Protein AF-A0A9E4PMV1-F1 (afdb_monomer_lite)

Foldseek 3Di:
DPPDDQKDDQAFDQVCVPQLDDDPKAKQKDFFWADLPPAPCPDPPDGHDHIAGQKMWIWIADPNDIDIDMQGFQAPDLVSSVVSVVVVLVVQVVVCVVSVQVVVHHEHEYEADPVPRVVVVNVVVSCVVCVVVVDDDHNYDHCLVRPCVSRPIDGVQQPDSGLLSRLVSCVVVVQFPAHLPVDPDDSVNLNVLNVVLNVVCVVVVGTSVVDPSSVNSVVVRNSNRVSSVSVSVSNSVRD

Radius of gyration: 18.63 Å; chains: 1; bounding box: 45×47×55 Å

pLDDT: mean 90.98, std 9.78, range [44.31, 98.69]

Structure (mmCIF, N/CA/C/O backbone):
data_AF-A0A9E4PMV1-F1
#
_entry.id   AF-A0A9E4PMV1-F1
#
loop_
_atom_site.group_PDB
_atom_site.id
_atom_site.type_symbol
_atom_site.label_atom_id
_atom_site.label_alt_id
_atom_site.label_comp_id
_atom_site.label_asym_id
_atom_site.label_entity_id
_atom_site.label_seq_id
_atom_site.pdbx_PDB_ins_code
_atom_site.Cartn_x
_atom_site.Cartn_y
_atom_site.Cartn_z
_atom_site.occupancy
_atom_site.B_iso_or_equiv
_atom_site.auth_seq_id
_atom_site.auth_comp_id
_atom_site.auth_asym_id
_atom_site.auth_atom_id
_atom_site.pdbx_PDB_model_num
ATOM 1 N N . GLN A 1 1 ? 14.744 16.152 -29.028 1.00 46.41 1 GLN A N 1
ATOM 2 C CA . GLN A 1 1 ? 13.962 14.900 -29.033 1.00 46.41 1 GLN A CA 1
ATOM 3 C C . GLN A 1 1 ? 14.829 13.875 -28.339 1.00 46.41 1 GLN A C 1
ATOM 5 O O . GLN A 1 1 ? 15.792 13.408 -28.936 1.00 46.41 1 GLN A O 1
ATOM 10 N N . ASP A 1 2 ? 14.558 13.609 -27.066 1.00 54.34 2 ASP A N 1
ATOM 11 C CA . ASP A 1 2 ? 15.412 12.738 -26.258 1.00 54.34 2 ASP A CA 1
ATOM 12 C C . ASP A 1 2 ? 15.044 11.277 -26.532 1.00 54.34 2 ASP A C 1
ATOM 14 O O . ASP A 1 2 ? 14.214 10.671 -25.857 1.00 54.34 2 ASP A O 1
ATOM 18 N N . GLY A 1 3 ? 15.644 10.725 -27.590 1.00 69.88 3 GLY A N 1
ATOM 19 C CA . GLY A 1 3 ? 15.444 9.357 -28.085 1.00 69.88 3 GLY A CA 1
ATOM 20 C C . GLY A 1 3 ? 16.075 8.258 -27.222 1.00 69.88 3 GLY A C 1
ATOM 21 O O . GLY A 1 3 ? 16.491 7.232 -27.752 1.00 69.88 3 GLY A O 1
ATOM 22 N N . GLY A 1 4 ? 16.202 8.474 -25.911 1.00 81.88 4 GLY A N 1
ATOM 23 C CA . GLY A 1 4 ? 16.664 7.448 -24.976 1.00 81.88 4 GLY A CA 1
ATOM 24 C C . GLY A 1 4 ? 15.610 6.357 -24.731 1.00 81.88 4 GLY A C 1
ATOM 25 O O . GLY A 1 4 ? 14.430 6.560 -25.040 1.00 81.88 4 GLY A O 1
ATOM 26 N N . PRO A 1 5 ? 16.002 5.200 -24.166 1.00 90.88 5 PRO A N 1
ATOM 27 C CA . PRO A 1 5 ? 15.047 4.179 -23.739 1.00 90.88 5 PRO A CA 1
ATOM 28 C C . PRO A 1 5 ? 14.063 4.744 -22.693 1.00 90.88 5 PRO A C 1
ATOM 30 O O . PRO A 1 5 ? 14.445 5.629 -21.923 1.00 90.88 5 PRO A O 1
ATOM 33 N N . PRO A 1 6 ? 12.804 4.264 -22.669 1.00 94.12 6 PRO A N 1
ATOM 34 C CA . PRO A 1 6 ? 11.766 4.769 -21.765 1.00 94.12 6 PRO A CA 1
ATOM 35 C C . PRO A 1 6 ? 12.099 4.560 -20.283 1.00 94.12 6 PRO A C 1
ATOM 37 O O . PRO A 1 6 ? 11.758 5.408 -19.462 1.00 94.12 6 PRO A O 1
ATOM 40 N N . VAL A 1 7 ? 12.791 3.466 -19.960 1.00 96.38 7 VAL A N 1
ATOM 41 C CA . VAL A 1 7 ? 13.192 3.085 -18.603 1.00 96.38 7 VAL A CA 1
ATOM 42 C C . VAL A 1 7 ? 14.664 2.668 -18.620 1.00 96.38 7 VAL A C 1
ATOM 44 O O . VAL A 1 7 ? 15.135 2.047 -19.580 1.00 96.38 7 VAL A O 1
ATOM 47 N N . ARG A 1 8 ? 15.418 3.052 -17.588 1.00 94.75 8 ARG A N 1
ATOM 48 C CA . ARG A 1 8 ? 16.830 2.693 -17.381 1.00 94.75 8 ARG A CA 1
ATOM 49 C C . ARG A 1 8 ? 17.055 2.285 -15.923 1.00 94.75 8 ARG A C 1
ATOM 51 O O . ARG A 1 8 ? 16.355 2.824 -15.077 1.00 94.75 8 ARG A O 1
ATOM 58 N N . PRO A 1 9 ? 18.060 1.445 -15.624 1.00 94.69 9 PRO A N 1
ATOM 59 C CA . PRO A 1 9 ? 18.969 0.766 -16.560 1.00 94.69 9 PRO A CA 1
ATOM 60 C C . PRO A 1 9 ? 18.276 -0.325 -17.392 1.00 94.69 9 PRO A C 1
ATOM 62 O O . PRO A 1 9 ? 17.112 -0.636 -17.183 1.00 94.69 9 PRO A O 1
ATOM 65 N N . ALA A 1 10 ? 18.984 -0.891 -18.374 1.00 94.12 10 ALA A N 1
ATOM 66 C CA . ALA A 1 10 ? 18.460 -1.999 -19.183 1.00 94.12 10 ALA A CA 1
ATOM 67 C C . ALA A 1 10 ? 18.350 -3.315 -18.398 1.00 94.12 10 ALA A C 1
ATOM 69 O O . ALA A 1 10 ? 17.619 -4.200 -18.822 1.00 94.12 10 ALA A O 1
ATOM 70 N N . ARG A 1 11 ? 19.091 -3.442 -17.289 1.00 93.44 11 ARG A N 1
ATOM 71 C CA . ARG A 1 11 ? 18.925 -4.525 -16.329 1.00 93.44 11 ARG A CA 1
ATOM 72 C C . ARG A 1 11 ? 19.016 -3.994 -14.906 1.00 93.44 11 ARG A C 1
ATOM 74 O O . ARG A 1 11 ? 19.942 -3.234 -14.649 1.00 93.44 11 ARG A O 1
ATOM 81 N N . VAL A 1 12 ? 18.110 -4.409 -14.026 1.00 94.56 12 VAL A N 1
ATOM 82 C CA . VAL A 1 12 ? 18.153 -4.119 -12.584 1.00 94.56 12 VAL A CA 1
ATOM 83 C C . VAL A 1 12 ? 18.627 -5.372 -11.839 1.00 94.56 12 VAL A C 1
ATOM 85 O O . VAL A 1 12 ? 18.016 -6.440 -11.908 1.00 94.56 12 VAL A O 1
ATOM 88 N N . THR A 1 13 ? 19.761 -5.235 -11.168 1.00 94.44 13 THR A N 1
ATOM 89 C CA . THR A 1 13 ? 20.512 -6.259 -10.431 1.00 94.44 13 THR A CA 1
ATOM 90 C C . THR A 1 13 ? 20.446 -6.071 -8.913 1.00 94.44 13 THR A C 1
ATOM 92 O O . THR A 1 13 ? 20.632 -7.038 -8.170 1.00 94.44 13 THR A O 1
ATOM 95 N N . ALA A 1 14 ? 20.145 -4.859 -8.429 1.00 94.06 14 ALA A N 1
ATOM 96 C CA . ALA A 1 14 ? 19.897 -4.617 -7.007 1.00 94.06 14 ALA A CA 1
ATOM 97 C C . ALA A 1 14 ? 18.764 -5.518 -6.493 1.00 94.06 14 ALA A C 1
ATOM 99 O O . ALA A 1 14 ? 17.678 -5.542 -7.069 1.00 94.06 14 ALA A O 1
ATOM 100 N N . HIS A 1 15 ? 19.049 -6.297 -5.441 1.00 94.31 15 HIS A N 1
ATOM 101 C CA . HIS A 1 15 ? 18.119 -7.239 -4.799 1.00 94.31 15 HIS A CA 1
ATOM 102 C C . HIS A 1 15 ? 17.409 -8.215 -5.759 1.00 94.31 15 HIS A C 1
ATOM 104 O O . HIS A 1 15 ? 16.361 -8.766 -5.435 1.00 94.31 15 HIS A O 1
ATOM 110 N N . GLU A 1 16 ? 17.985 -8.469 -6.939 1.00 93.69 16 GLU A N 1
ATOM 111 C CA . GLU A 1 16 ? 17.340 -9.201 -8.038 1.00 93.69 16 GLU A CA 1
ATOM 112 C C . GLU A 1 16 ? 16.839 -10.593 -7.631 1.00 93.69 16 GLU A C 1
ATOM 114 O O . GLU A 1 16 ? 15.775 -11.019 -8.070 1.00 93.69 16 GLU A O 1
ATOM 119 N N . ALA A 1 17 ? 17.572 -11.293 -6.761 1.00 94.06 17 ALA A N 1
ATOM 120 C CA . ALA A 1 17 ? 17.187 -12.618 -6.276 1.00 94.06 17 ALA A CA 1
ATOM 121 C C . ALA A 1 17 ? 15.918 -12.615 -5.402 1.00 94.06 17 ALA A C 1
ATOM 123 O O . ALA A 1 17 ? 15.303 -13.666 -5.241 1.00 94.06 17 ALA A O 1
ATOM 124 N N . GLU A 1 18 ? 15.544 -11.465 -4.836 1.00 93.81 18 GLU A N 1
ATOM 125 C CA . GLU A 1 18 ? 14.388 -11.320 -3.949 1.00 93.81 18 GLU A CA 1
ATOM 126 C C . GLU A 1 18 ? 13.140 -10.903 -4.723 1.00 93.81 18 GLU A C 1
ATOM 128 O O . GLU A 1 18 ? 12.091 -11.517 -4.556 1.00 93.81 18 GLU A O 1
ATOM 133 N N . TRP A 1 19 ? 13.254 -9.897 -5.599 1.00 94.44 19 TRP A N 1
ATOM 134 C CA . TRP A 1 19 ? 12.082 -9.318 -6.260 1.00 94.44 19 TRP A CA 1
ATOM 135 C C . TRP A 1 19 ? 11.836 -9.825 -7.674 1.00 94.44 19 TRP A C 1
ATOM 137 O O . TRP A 1 19 ? 10.700 -9.738 -8.130 1.00 94.44 19 TRP A O 1
ATOM 147 N N . ARG A 1 20 ? 12.848 -10.322 -8.404 1.00 94.56 20 ARG A N 1
ATOM 148 C CA . ARG A 1 20 ? 12.645 -10.755 -9.797 1.00 94.56 20 ARG A CA 1
ATOM 149 C C . ARG A 1 20 ? 11.838 -12.054 -9.913 1.00 94.56 20 ARG A C 1
ATOM 151 O O . ARG A 1 20 ? 10.976 -12.108 -10.794 1.00 94.56 20 ARG A O 1
ATOM 158 N N . PRO A 1 21 ? 12.103 -13.111 -9.116 1.00 94.38 21 PRO A N 1
ATOM 159 C CA . PRO A 1 21 ? 11.277 -14.310 -9.158 1.00 94.38 21 PRO A CA 1
ATOM 160 C C . PRO A 1 21 ? 9.817 -13.953 -8.882 1.00 94.38 21 PRO A C 1
ATOM 162 O O . PRO A 1 21 ? 9.540 -13.153 -7.994 1.00 94.38 21 PRO A O 1
ATOM 165 N N . VAL A 1 22 ? 8.897 -14.545 -9.641 1.00 92.19 22 VAL A N 1
ATOM 166 C CA . VAL A 1 22 ? 7.461 -14.441 -9.364 1.00 92.19 22 VAL A CA 1
ATOM 167 C C . VAL A 1 22 ? 7.110 -15.591 -8.418 1.00 92.19 22 VAL A C 1
ATOM 169 O O . VAL A 1 22 ? 7.182 -16.745 -8.854 1.00 92.19 22 VAL A O 1
ATOM 172 N N . PRO A 1 23 ? 6.832 -15.328 -7.128 1.00 92.12 23 PRO A N 1
ATOM 173 C CA . PRO A 1 23 ? 6.428 -16.373 -6.197 1.00 92.12 23 PRO A CA 1
ATOM 174 C C . PRO A 1 23 ? 4.985 -16.816 -6.467 1.00 92.12 23 PRO A C 1
ATOM 176 O O . PRO A 1 23 ? 4.240 -16.143 -7.174 1.00 92.12 23 PRO A O 1
ATOM 179 N N . GLU A 1 24 ? 4.579 -17.929 -5.852 1.00 92.81 24 GLU A N 1
ATOM 180 C CA . GLU A 1 24 ? 3.172 -18.365 -5.841 1.00 92.81 24 GLU A CA 1
ATOM 181 C C . GLU A 1 24 ? 2.259 -17.334 -5.158 1.00 92.81 24 GLU A C 1
ATOM 183 O O . GLU A 1 24 ? 1.100 -17.197 -5.535 1.00 92.81 24 GLU A O 1
ATOM 188 N N . LEU A 1 25 ? 2.783 -16.606 -4.163 1.00 96.50 25 LEU A N 1
ATOM 189 C CA . LEU A 1 25 ? 2.074 -15.551 -3.451 1.00 96.50 25 LEU A CA 1
ATOM 190 C C . LEU A 1 25 ? 3.043 -14.474 -2.949 1.00 96.50 25 LEU A C 1
ATOM 192 O O . LEU A 1 25 ? 4.101 -14.760 -2.381 1.00 96.50 25 LEU A O 1
ATOM 196 N N . GLU A 1 26 ? 2.636 -13.226 -3.125 1.00 97.38 26 GLU A N 1
ATOM 197 C CA . GLU A 1 26 ? 3.213 -12.025 -2.527 1.00 97.38 26 GLU A CA 1
ATOM 198 C C . GLU A 1 26 ? 2.101 -10.986 -2.373 1.00 97.38 26 GLU A C 1
ATOM 200 O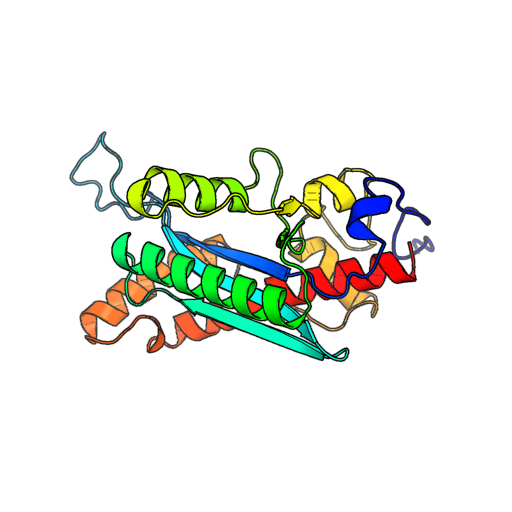 O . GLU A 1 26 ? 1.124 -10.996 -3.128 1.00 97.38 26 GLU A O 1
ATOM 205 N N . PHE A 1 27 ? 2.256 -10.099 -1.398 1.00 98.25 27 PHE A N 1
ATOM 206 C CA . PHE A 1 27 ? 1.286 -9.052 -1.111 1.00 98.25 27 PHE A CA 1
ATOM 207 C C . PHE A 1 27 ? 1.847 -7.689 -1.480 1.00 98.25 27 PHE A C 1
ATOM 209 O O . PHE A 1 27 ? 3.019 -7.422 -1.245 1.00 98.25 27 PHE A O 1
ATOM 216 N N . TYR A 1 28 ? 0.999 -6.821 -2.010 1.00 98.31 28 TYR A N 1
ATOM 217 C CA . TYR A 1 28 ? 1.285 -5.422 -2.293 1.00 98.31 28 TYR A CA 1
ATOM 218 C C . TYR A 1 28 ? 0.455 -4.590 -1.332 1.00 98.31 28 TYR A C 1
ATOM 220 O O . TYR A 1 28 ? -0.775 -4.600 -1.419 1.00 98.31 28 TYR A O 1
ATOM 228 N N . VAL A 1 29 ? 1.126 -3.946 -0.381 1.00 98.06 29 VAL A N 1
ATOM 229 C CA . VAL A 1 29 ? 0.476 -3.339 0.780 1.00 98.06 29 VAL A CA 1
ATOM 230 C C . VAL A 1 29 ? 0.826 -1.871 0.886 1.00 98.06 29 VAL A C 1
ATOM 232 O O . VAL A 1 29 ? 1.999 -1.496 0.845 1.00 98.06 29 VAL A O 1
ATOM 235 N N . ASP A 1 30 ? -0.211 -1.066 1.082 1.00 96.56 30 ASP A N 1
ATOM 236 C CA . ASP A 1 30 ? -0.101 0.346 1.411 1.00 96.56 30 ASP A CA 1
ATOM 237 C C . ASP A 1 30 ? -0.983 0.700 2.619 1.00 96.56 30 ASP A C 1
ATOM 239 O O . ASP A 1 30 ? -2.052 0.112 2.815 1.00 96.56 30 ASP A O 1
ATOM 243 N N . PHE A 1 31 ? -0.524 1.645 3.441 1.00 95.50 31 PHE A N 1
ATOM 244 C CA . PHE A 1 31 ? -1.234 2.102 4.633 1.00 95.50 31 PHE A CA 1
ATOM 245 C C . PHE A 1 31 ? -1.608 3.570 4.501 1.00 95.50 31 PHE A C 1
ATOM 247 O O . PHE A 1 31 ? -0.732 4.411 4.302 1.00 95.50 31 PHE A O 1
ATOM 254 N N . GLU A 1 32 ? -2.861 3.890 4.810 1.00 94.88 32 GLU A N 1
ATOM 255 C CA . GLU A 1 32 ? -3.237 5.264 5.121 1.00 94.88 32 GLU A CA 1
ATOM 256 C C . GLU A 1 32 ? -3.184 5.498 6.628 1.00 94.88 32 GLU A C 1
ATOM 258 O O . GLU A 1 32 ? -3.651 4.685 7.440 1.00 94.88 32 GLU A O 1
ATOM 263 N N . THR A 1 33 ? -2.611 6.638 7.009 1.00 93.31 33 THR A N 1
ATOM 264 C CA . THR A 1 33 ? -2.364 6.983 8.408 1.00 93.31 33 THR A CA 1
ATOM 265 C C . THR A 1 33 ? -2.878 8.370 8.748 1.00 93.31 33 THR A C 1
ATOM 267 O O . THR A 1 33 ? -2.835 9.287 7.930 1.00 93.31 33 THR A O 1
ATOM 270 N N . VAL A 1 34 ? -3.340 8.521 9.983 1.00 91.38 34 VAL A N 1
ATOM 271 C CA . VAL A 1 34 ? -3.493 9.819 10.639 1.00 91.38 34 VAL A CA 1
ATOM 272 C C . VAL A 1 34 ? -2.294 10.087 11.540 1.00 91.38 34 VAL A C 1
ATOM 274 O O . VAL A 1 34 ? -1.544 9.165 11.865 1.00 91.38 34 VAL A O 1
ATOM 277 N N . SER A 1 35 ? -2.081 11.349 11.914 1.00 85.69 35 SER A N 1
ATOM 278 C CA . SER A 1 35 ? -0.952 11.787 12.746 1.00 85.69 35 SER A CA 1
ATOM 279 C C . SER A 1 35 ? -1.401 12.541 13.996 1.00 85.69 35 SER A C 1
ATOM 281 O O . SER A 1 35 ? -2.571 12.884 14.153 1.00 85.69 35 SER A O 1
ATOM 283 N N . ASP A 1 36 ? -0.434 12.853 14.856 1.00 76.75 36 ASP A N 1
ATOM 284 C CA . ASP A 1 36 ? -0.556 13.715 16.038 1.00 76.75 36 ASP A CA 1
ATOM 285 C C . ASP A 1 36 ? -0.753 15.212 15.709 1.00 76.75 36 ASP A C 1
ATOM 287 O O . ASP A 1 36 ? -0.571 16.077 16.558 1.00 76.75 36 ASP A O 1
ATOM 291 N N . LEU A 1 37 ? -1.091 15.546 14.461 1.00 76.69 37 LEU A N 1
ATOM 292 C CA . LEU A 1 37 ? -1.398 16.917 14.047 1.00 76.69 37 LEU A CA 1
ATOM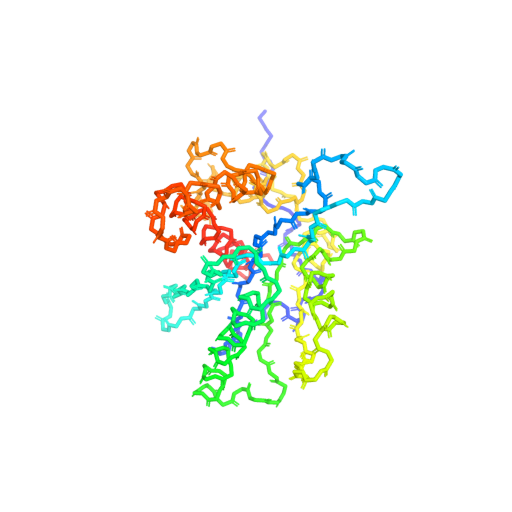 293 C C . LEU A 1 37 ? -2.881 17.279 14.207 1.00 76.69 37 LEU A C 1
ATOM 295 O O . LEU A 1 37 ? -3.212 18.462 14.122 1.00 76.69 37 LEU A O 1
ATOM 299 N N . ASP A 1 38 ? -3.754 16.297 14.443 1.00 72.31 38 ASP A N 1
ATOM 300 C CA . ASP A 1 38 ? -5.151 16.525 14.835 1.00 72.31 38 ASP A CA 1
ATOM 301 C C . ASP A 1 38 ? -5.229 16.839 16.330 1.00 72.31 38 ASP A C 1
ATOM 303 O O . ASP A 1 38 ? -5.588 16.010 17.167 1.00 72.31 38 ASP A O 1
ATOM 307 N N . ASP A 1 39 ? -4.757 18.035 16.662 1.00 68.44 39 ASP A N 1
ATOM 308 C CA . ASP A 1 39 ? -4.632 18.554 18.015 1.00 68.44 39 ASP A CA 1
ATOM 309 C C . ASP A 1 39 ? -5.543 19.779 18.169 1.00 68.44 39 ASP A C 1
ATOM 311 O O . ASP A 1 39 ? -5.578 20.669 17.314 1.00 68.44 39 ASP A O 1
ATOM 315 N N . ASP A 1 40 ? -6.282 19.849 19.277 1.00 72.94 40 ASP A N 1
ATOM 316 C CA . ASP A 1 40 ? -7.090 21.020 19.630 1.00 72.94 40 ASP A CA 1
ATOM 317 C C . ASP A 1 40 ? -6.261 22.125 20.320 1.00 72.94 40 ASP A C 1
ATOM 319 O O . ASP A 1 40 ? -6.771 23.211 20.617 1.00 72.94 40 ASP A O 1
ATOM 323 N N . PHE A 1 41 ? -4.968 21.858 20.542 1.00 74.12 41 PHE A N 1
ATOM 324 C CA . PHE A 1 41 ? -3.963 22.718 21.162 1.00 74.12 41 PHE A CA 1
ATOM 325 C C . PHE A 1 41 ? -4.313 23.160 22.589 1.00 74.12 41 PHE A C 1
ATOM 327 O O . PHE A 1 41 ? -3.735 24.121 23.111 1.00 74.12 41 PHE A O 1
ATOM 334 N N . THR A 1 42 ? -5.235 22.469 23.260 1.00 76.44 42 THR A N 1
ATOM 335 C CA . THR A 1 42 ? -5.609 22.785 24.644 1.00 76.44 42 THR A CA 1
ATOM 336 C C . THR A 1 42 ? -4.537 22.354 25.655 1.00 76.44 42 THR A C 1
ATOM 338 O O . THR A 1 42 ? -4.475 22.919 26.749 1.00 76.44 42 THR A O 1
ATOM 341 N N . GLY A 1 43 ? -3.659 21.412 25.275 1.00 67.06 43 GLY A N 1
ATOM 342 C CA . GLY A 1 43 ? -2.612 20.801 26.111 1.00 67.06 43 GLY A CA 1
ATOM 343 C C . GLY A 1 43 ? -1.171 21.286 25.883 1.00 67.06 43 GLY A C 1
ATOM 344 O O . GLY A 1 43 ? -0.234 20.674 26.392 1.00 67.06 43 GLY A O 1
ATOM 345 N N . VAL A 1 44 ? -0.948 22.376 25.137 1.00 75.44 44 VAL A N 1
ATOM 346 C CA . VAL A 1 44 ? 0.407 22.866 24.792 1.00 75.44 44 VAL A CA 1
ATOM 347 C C . VAL A 1 44 ? 1.295 23.021 26.051 1.00 75.44 44 VAL A C 1
ATOM 349 O O . VAL A 1 44 ? 0.883 23.698 26.999 1.00 75.44 44 VAL A O 1
ATOM 352 N N . PRO A 1 45 ? 2.535 22.471 26.080 1.00 77.81 45 PRO A N 1
ATOM 353 C CA . PRO A 1 45 ? 3.348 22.005 24.946 1.00 77.81 45 PRO A CA 1
ATOM 354 C C . PRO A 1 45 ? 3.259 20.501 24.632 1.00 77.81 45 PRO A C 1
ATOM 356 O O . PRO A 1 45 ? 4.076 20.006 23.853 1.00 77.81 45 PRO A O 1
ATOM 359 N N . GLU A 1 46 ? 2.344 19.766 25.259 1.00 70.12 46 GLU A N 1
ATOM 360 C CA . GLU A 1 46 ? 2.111 18.357 24.938 1.00 70.12 46 GLU A CA 1
ATOM 361 C C . GLU A 1 46 ? 1.469 18.257 23.549 1.00 70.12 46 GLU A C 1
ATOM 363 O O . GLU A 1 46 ? 0.724 19.150 23.147 1.00 70.12 46 GLU A O 1
ATOM 368 N N . ARG A 1 47 ? 1.809 17.209 22.793 1.00 62.69 47 ARG A N 1
ATOM 369 C CA . ARG A 1 47 ? 1.164 16.941 21.504 1.00 62.69 47 ARG A CA 1
ATOM 370 C C . ARG A 1 47 ? -0.165 16.242 21.766 1.00 62.69 47 ARG A C 1
ATOM 372 O O . ARG A 1 47 ? -0.166 15.208 22.436 1.00 62.69 47 ARG A O 1
ATOM 379 N N . GLY A 1 48 ? -1.255 16.800 21.262 1.00 59.88 48 GLY A N 1
ATOM 380 C CA . GLY A 1 48 ? -2.525 16.104 21.083 1.00 59.88 48 GLY A CA 1
ATOM 381 C C . GLY A 1 48 ? -2.519 15.242 19.819 1.00 59.88 48 GLY A C 1
ATOM 382 O O . GLY A 1 48 ? -1.520 15.165 19.109 1.00 59.88 48 GLY A O 1
ATOM 383 N N . GLY A 1 49 ? -3.629 14.555 19.562 1.00 67.00 49 GLY A N 1
ATOM 384 C CA . GLY A 1 49 ? -3.756 13.637 18.432 1.00 67.00 49 GLY A CA 1
ATOM 385 C C . GLY A 1 49 ? -2.965 12.334 18.597 1.00 67.00 49 GLY A C 1
ATOM 386 O O . GLY A 1 49 ? -2.145 12.157 19.502 1.00 67.00 49 GLY A O 1
ATOM 387 N N . GLN A 1 50 ? -3.235 11.375 17.716 1.00 75.56 50 GLN A N 1
ATOM 388 C CA . GLN A 1 50 ? -2.586 10.074 17.760 1.00 75.56 50 GLN A CA 1
ATOM 389 C C . GLN A 1 50 ? -2.319 9.530 16.362 1.00 75.56 50 GLN A C 1
ATOM 391 O O . GLN A 1 50 ? -3.233 9.395 15.553 1.00 75.56 50 GLN A O 1
ATOM 396 N N . SER A 1 51 ? -1.069 9.132 16.108 1.00 87.94 51 SER A N 1
ATOM 397 C CA . SER A 1 51 ? -0.737 8.454 14.860 1.00 87.94 51 SER A CA 1
ATOM 398 C C . SER A 1 51 ? -1.354 7.058 14.814 1.00 87.94 51 SER A C 1
ATOM 400 O O . SER A 1 51 ? -1.046 6.220 15.663 1.00 87.94 51 SER A O 1
ATOM 402 N N . LEU A 1 52 ? -2.215 6.795 13.837 1.00 93.06 52 LEU A N 1
ATOM 403 C CA . LEU A 1 52 ? -2.927 5.525 13.671 1.00 93.06 52 LEU A CA 1
ATOM 404 C C . LEU A 1 52 ? -2.937 5.139 12.196 1.00 93.06 52 LEU A C 1
ATOM 406 O O . LEU A 1 52 ? -3.100 6.001 11.335 1.00 93.06 52 LEU A O 1
ATOM 410 N N . ILE A 1 53 ? -2.818 3.850 11.914 1.00 95.50 53 ILE A N 1
ATOM 411 C CA . ILE A 1 53 ? -3.225 3.256 10.647 1.00 95.50 53 ILE A CA 1
ATOM 412 C C . ILE A 1 53 ? -4.752 3.186 10.666 1.00 95.50 53 ILE A C 1
ATOM 414 O O . ILE A 1 53 ? -5.339 2.522 11.519 1.00 95.50 53 ILE A O 1
ATOM 418 N N . PHE A 1 54 ? -5.401 3.884 9.736 1.00 96.56 54 PHE A N 1
ATOM 419 C CA . PHE A 1 54 ? -6.861 3.848 9.617 1.00 96.56 54 PHE A CA 1
ATOM 420 C C . PHE A 1 54 ? -7.326 3.007 8.426 1.00 96.56 54 PHE A C 1
ATOM 422 O O . PHE A 1 54 ? -8.470 2.554 8.404 1.00 96.56 54 PHE A O 1
ATOM 429 N N . MET A 1 55 ? -6.449 2.769 7.450 1.00 98.06 55 MET A N 1
ATOM 430 C CA . MET A 1 55 ? -6.742 1.932 6.295 1.00 98.06 55 MET A CA 1
ATOM 431 C C . MET A 1 55 ? -5.516 1.118 5.902 1.00 98.06 55 MET A C 1
ATOM 433 O O . MET A 1 55 ? -4.411 1.648 5.818 1.00 98.06 55 MET A O 1
ATOM 437 N N . ILE A 1 56 ? -5.733 -0.166 5.636 1.00 98.50 56 ILE A N 1
ATOM 438 C CA . ILE A 1 56 ? -4.734 -1.068 5.070 1.00 98.50 56 ILE A CA 1
ATOM 439 C C . ILE A 1 56 ? -5.277 -1.589 3.747 1.00 98.50 56 ILE A C 1
ATOM 441 O O . ILE A 1 56 ? -6.306 -2.268 3.722 1.00 98.50 56 ILE A O 1
ATOM 445 N N . GLY A 1 57 ? -4.574 -1.289 2.66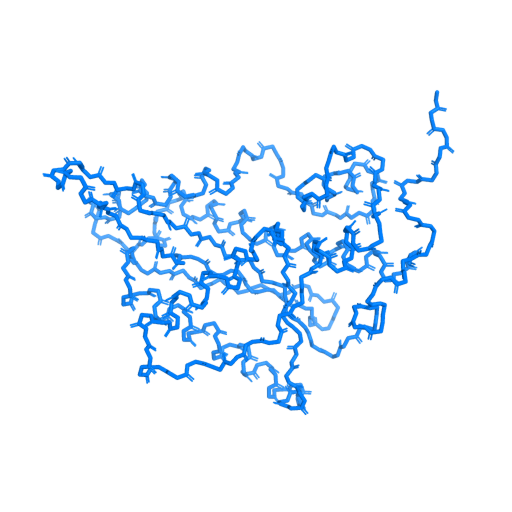4 1.00 98.44 57 GLY A N 1
ATOM 446 C CA . GLY A 1 57 ? -4.770 -1.941 1.381 1.00 98.44 57 GLY A CA 1
ATOM 447 C C . GLY A 1 57 ? -3.894 -3.173 1.287 1.00 98.44 57 GLY A C 1
ATOM 448 O O . GLY A 1 57 ? -2.707 -3.110 1.597 1.00 98.44 57 GLY A O 1
ATOM 449 N N . CYS A 1 58 ? -4.463 -4.293 0.857 1.00 98.69 58 CYS A N 1
ATOM 450 C CA . CYS A 1 58 ? -3.711 -5.514 0.612 1.00 98.69 58 CYS A CA 1
ATOM 451 C C . CYS A 1 58 ? -4.149 -6.120 -0.713 1.00 98.69 58 CYS A C 1
ATOM 453 O O . CYS A 1 58 ? -5.274 -6.604 -0.848 1.00 98.69 58 CYS A O 1
ATOM 455 N N . GLY A 1 59 ? -3.260 -6.091 -1.700 1.00 98.56 59 GLY A N 1
ATOM 456 C CA . GLY A 1 59 ? -3.503 -6.717 -2.989 1.00 98.56 59 GLY A CA 1
ATOM 457 C C . GLY A 1 59 ? -2.575 -7.888 -3.271 1.00 98.56 59 GLY A C 1
ATOM 458 O O . GLY A 1 59 ? -1.451 -7.945 -2.777 1.00 98.56 59 GLY A O 1
ATOM 459 N N . HIS A 1 60 ? -3.038 -8.823 -4.089 1.00 98.38 60 HIS A N 1
ATOM 460 C CA . HIS A 1 60 ? -2.250 -9.943 -4.597 1.00 98.38 60 HIS A CA 1
ATOM 461 C C . HIS A 1 60 ? -2.733 -10.337 -5.997 1.00 98.38 60 HIS A C 1
ATOM 463 O O . HIS A 1 60 ? -3.768 -9.869 -6.479 1.00 98.38 60 HIS A O 1
ATOM 469 N N . VAL A 1 61 ? -1.959 -11.186 -6.672 1.00 97.25 61 VAL A N 1
ATOM 470 C CA . VAL A 1 61 ? -2.344 -11.755 -7.965 1.00 97.25 61 VAL A CA 1
ATOM 471 C C . VAL A 1 61 ? -2.745 -13.211 -7.766 1.00 97.25 61 VAL A C 1
ATOM 473 O O . VAL A 1 61 ? -1.924 -14.016 -7.343 1.00 97.25 61 VAL A O 1
ATOM 476 N N . GLU A 1 62 ? -3.982 -13.550 -8.115 1.00 92.81 62 GLU A N 1
ATOM 477 C CA . GLU A 1 62 ? -4.521 -14.912 -8.080 1.00 92.81 62 GLU A CA 1
ATOM 478 C C . GLU A 1 62 ? -4.990 -15.298 -9.489 1.00 92.81 62 GLU A C 1
ATOM 480 O O . GLU A 1 62 ? -5.723 -14.551 -10.140 1.00 92.81 62 GLU A O 1
ATOM 485 N N . ASP A 1 63 ? -4.507 -16.427 -10.018 1.00 91.06 63 ASP A N 1
ATOM 486 C CA . ASP A 1 63 ? -4.795 -16.886 -11.389 1.00 91.06 63 ASP A CA 1
ATOM 487 C C . ASP A 1 63 ? -4.575 -15.807 -12.476 1.00 91.06 63 ASP A C 1
ATOM 489 O O . ASP A 1 63 ? -5.316 -15.693 -13.459 1.00 91.06 63 ASP A O 1
ATOM 493 N N . GLY A 1 64 ? -3.546 -14.972 -12.288 1.00 91.44 64 GLY A N 1
ATOM 494 C CA . GLY A 1 64 ? -3.208 -13.870 -13.193 1.00 91.44 64 GLY A CA 1
ATOM 495 C C . GLY A 1 64 ? -4.145 -12.660 -13.108 1.00 91.44 64 GLY A C 1
ATOM 496 O O . GLY A 1 64 ? -4.051 -11.761 -13.946 1.00 91.44 64 GLY A O 1
ATOM 497 N N . ARG A 1 65 ? -5.046 -12.614 -12.121 1.00 95.69 65 ARG A N 1
ATOM 498 C CA . ARG A 1 65 ? -5.958 -11.493 -11.868 1.00 95.69 65 ARG A CA 1
ATOM 499 C C . ARG A 1 65 ? -5.584 -10.773 -10.585 1.00 95.69 65 ARG A C 1
ATOM 501 O O . ARG A 1 65 ? -5.150 -11.387 -9.622 1.00 95.69 65 ARG A O 1
ATOM 508 N N . TRP A 1 66 ? -5.766 -9.459 -10.594 1.00 97.81 66 TRP A N 1
ATOM 509 C CA . TRP A 1 66 ? -5.608 -8.628 -9.408 1.00 97.81 66 TRP A CA 1
ATOM 510 C C . TRP A 1 66 ? -6.786 -8.834 -8.455 1.00 97.81 66 TRP A C 1
ATOM 512 O O . TRP A 1 66 ? -7.938 -8.687 -8.871 1.00 97.81 66 TRP A O 1
ATOM 522 N N . THR A 1 67 ? -6.474 -9.122 -7.197 1.00 98.31 67 THR A N 1
ATOM 523 C CA . THR A 1 67 ? -7.419 -9.193 -6.082 1.00 98.31 67 THR A CA 1
ATOM 524 C C . THR A 1 67 ? -6.972 -8.193 -5.023 1.00 98.31 67 THR A C 1
ATOM 526 O O . THR A 1 67 ? -5.783 -8.114 -4.717 1.00 98.31 67 THR A O 1
ATOM 529 N N . TYR A 1 68 ? -7.912 -7.433 -4.465 1.00 98.50 68 TYR A N 1
ATOM 530 C CA . TYR A 1 68 ? -7.656 -6.412 -3.452 1.00 98.50 68 TYR A CA 1
ATOM 531 C C . TYR A 1 68 ? -8.654 -6.542 -2.305 1.00 98.50 68 TYR A C 1
ATOM 533 O O . TYR A 1 68 ? -9.850 -6.713 -2.538 1.00 98.50 68 TYR A O 1
ATOM 541 N N . GLU A 1 69 ? -8.149 -6.438 -1.081 1.00 98.56 69 GLU A N 1
ATOM 542 C CA . GLU A 1 69 ? -8.931 -6.365 0.147 1.00 98.56 69 GLU A CA 1
ATOM 543 C C . GLU A 1 69 ? -8.526 -5.108 0.925 1.00 98.56 69 GLU A C 1
ATOM 545 O O . GLU A 1 69 ? -7.340 -4.773 1.028 1.00 98.56 69 GLU A O 1
ATOM 550 N N . ARG A 1 70 ? -9.522 -4.419 1.491 1.00 98.19 70 ARG A N 1
ATOM 551 C CA . ARG A 1 70 ? -9.333 -3.203 2.285 1.00 98.19 70 ARG A CA 1
ATOM 552 C C . ARG A 1 70 ? -9.756 -3.442 3.725 1.00 98.19 70 ARG A C 1
ATOM 554 O O . ARG A 1 70 ? -10.913 -3.764 3.985 1.00 98.19 70 ARG A O 1
ATOM 561 N N . PHE A 1 71 ? -8.869 -3.128 4.661 1.00 98.56 71 PHE A N 1
ATOM 562 C CA . PHE A 1 71 ? -9.151 -3.156 6.095 1.00 98.56 71 PHE A CA 1
ATOM 563 C C . PHE A 1 71 ? -9.246 -1.723 6.611 1.00 98.56 71 PHE A C 1
ATOM 565 O O . PHE A 1 71 ? -8.235 -1.049 6.796 1.00 98.56 71 PHE A O 1
ATOM 572 N N . LEU A 1 72 ? -10.476 -1.244 6.788 1.00 98.31 72 LEU A N 1
ATOM 573 C CA . LEU A 1 72 ? -10.790 0.105 7.257 1.00 98.31 72 LEU A CA 1
ATOM 574 C C . LEU A 1 72 ? -11.244 0.054 8.718 1.00 98.31 72 LEU A C 1
ATOM 576 O O . LEU A 1 72 ? -12.069 -0.782 9.092 1.00 98.31 72 LEU A O 1
ATOM 580 N N . VAL A 1 73 ? -10.728 0.968 9.534 1.00 97.94 73 VAL A N 1
ATOM 581 C CA . VAL A 1 73 ? -11.181 1.145 10.916 1.00 97.94 73 VAL A CA 1
ATOM 582 C C . VAL A 1 73 ? -12.609 1.699 10.958 1.00 97.94 73 VAL A C 1
ATOM 584 O O . VAL A 1 73 ? -13.005 2.513 10.130 1.00 97.94 73 VAL A O 1
ATOM 587 N N . GLU A 1 74 ? -13.406 1.283 11.943 1.00 96.62 74 GLU A N 1
ATOM 588 C CA . GLU A 1 74 ? -14.767 1.818 12.124 1.00 96.62 74 GLU A CA 1
ATOM 589 C C . GLU A 1 74 ? -14.749 3.276 12.620 1.00 96.62 74 GLU A C 1
ATOM 591 O O . GLU A 1 74 ? -15.626 4.074 12.270 1.00 96.62 74 GLU A O 1
ATOM 596 N N . ARG A 1 75 ? -13.734 3.601 13.431 1.00 95.69 75 ARG A N 1
ATOM 597 C CA . ARG A 1 75 ? -13.440 4.899 14.056 1.00 95.69 75 ARG A CA 1
ATOM 598 C C . ARG A 1 75 ? -11.934 5.099 14.144 1.00 95.69 75 ARG A C 1
ATOM 600 O O . ARG A 1 75 ? -11.199 4.115 14.249 1.00 95.69 75 ARG A O 1
ATOM 607 N N . LEU A 1 76 ? -11.483 6.347 14.198 1.00 94.56 76 LEU A N 1
ATOM 608 C CA . LEU A 1 76 ? -10.075 6.677 14.438 1.00 94.56 76 LEU A CA 1
ATOM 609 C C . LEU A 1 76 ? -9.679 6.435 15.907 1.00 94.56 76 LEU A C 1
ATOM 611 O O . LEU A 1 76 ? -9.589 7.357 16.712 1.00 94.56 76 LEU A O 1
ATOM 615 N N . SER A 1 77 ? -9.436 5.173 16.276 1.00 93.44 77 SER A N 1
ATOM 616 C CA . SER A 1 77 ? -8.917 4.813 17.602 1.00 93.44 77 SER A CA 1
ATOM 617 C C . SER A 1 77 ? -8.012 3.579 17.582 1.00 93.44 77 SER A C 1
ATOM 619 O O . SER A 1 77 ? -8.147 2.723 16.708 1.00 93.44 77 SER A O 1
ATOM 621 N N . GLU A 1 78 ? -7.134 3.449 18.587 1.00 93.56 78 GLU A N 1
ATOM 622 C CA . GLU A 1 78 ? -6.240 2.284 18.757 1.00 93.56 78 GLU A CA 1
ATOM 623 C C . GLU A 1 78 ? -6.998 0.952 18.693 1.00 93.56 78 GLU A C 1
ATOM 625 O O . GLU A 1 78 ? -6.576 0.019 18.022 1.00 93.56 78 GLU A O 1
ATOM 630 N N . GLN A 1 79 ? -8.165 0.870 19.342 1.00 95.12 79 GLN A N 1
ATOM 631 C CA . GLN A 1 79 ? -8.956 -0.361 19.368 1.00 95.12 79 GLN A CA 1
ATOM 632 C C . GLN A 1 79 ? -9.424 -0.785 17.968 1.00 95.12 79 GLN A C 1
ATOM 634 O O . GLN A 1 79 ? -9.537 -1.979 17.689 1.00 95.12 79 GLN A O 1
ATOM 639 N N . HIS A 1 80 ? -9.757 0.168 17.097 1.00 96.81 80 HIS A N 1
ATOM 640 C CA . HIS A 1 80 ? -10.191 -0.161 15.742 1.00 96.81 80 HIS A CA 1
ATOM 641 C C . HIS A 1 80 ? -9.001 -0.392 14.809 1.00 96.81 80 HIS A C 1
ATOM 643 O O . HIS A 1 80 ? -9.101 -1.274 13.958 1.00 96.81 80 HIS A O 1
ATOM 649 N N . GLU A 1 81 ? -7.878 0.308 15.008 1.00 97.38 81 GLU A N 1
ATOM 650 C CA . GLU A 1 81 ? -6.601 -0.008 14.351 1.00 97.38 81 GLU A CA 1
ATOM 651 C C . GLU A 1 81 ? -6.185 -1.457 14.647 1.00 97.38 81 GLU A C 1
ATOM 653 O O . GLU A 1 81 ? -5.911 -2.218 13.720 1.00 97.38 81 GLU A O 1
ATOM 658 N N . GLU A 1 82 ? -6.219 -1.874 15.918 1.00 96.88 82 GLU A N 1
ATOM 659 C CA . GLU A 1 82 ? -5.921 -3.247 16.343 1.00 96.88 82 GLU A CA 1
ATOM 660 C C . GLU A 1 82 ? -6.760 -4.268 15.563 1.00 96.88 82 GLU A C 1
ATOM 662 O O . GLU A 1 82 ? -6.224 -5.226 15.004 1.00 96.88 82 GLU A O 1
ATOM 667 N N . ARG A 1 83 ? -8.077 -4.041 15.473 1.00 98.06 83 ARG A N 1
ATOM 668 C CA . ARG A 1 83 ? -8.998 -4.925 14.743 1.00 98.06 83 ARG A CA 1
ATOM 669 C C . ARG A 1 83 ? -8.713 -4.961 13.243 1.00 98.06 83 ARG A C 1
ATOM 671 O O . ARG A 1 83 ? -8.839 -6.024 12.638 1.00 98.06 83 ARG A O 1
ATOM 678 N N . ALA A 1 84 ? -8.353 -3.826 12.643 1.00 98.25 84 ALA A N 1
ATOM 679 C CA . ALA A 1 84 ? -7.997 -3.762 11.228 1.00 98.25 84 ALA A CA 1
ATOM 680 C C . ALA A 1 84 ? -6.699 -4.537 10.948 1.00 98.25 84 ALA A C 1
ATOM 682 O O . ALA A 1 84 ? -6.651 -5.317 9.997 1.00 98.25 84 ALA A O 1
ATOM 683 N N . ILE A 1 85 ? -5.685 -4.398 11.809 1.00 98.31 85 ILE A N 1
ATOM 684 C CA . ILE A 1 85 ? -4.424 -5.145 11.701 1.00 98.31 85 ILE A CA 1
ATOM 685 C C . ILE A 1 85 ? -4.659 -6.646 11.904 1.00 98.31 85 ILE A C 1
ATOM 687 O O . ILE A 1 85 ? -4.149 -7.447 11.125 1.00 98.31 85 ILE A O 1
ATOM 691 N N . ASP A 1 86 ? -5.461 -7.044 12.894 1.00 98.25 86 ASP A N 1
ATOM 692 C CA . ASP A 1 86 ? -5.831 -8.448 13.099 1.00 98.25 86 ASP A CA 1
ATOM 693 C C . ASP A 1 86 ? -6.490 -9.060 11.860 1.00 98.25 86 ASP A C 1
ATOM 695 O O . ASP A 1 86 ? -6.129 -10.160 11.439 1.00 98.25 86 ASP A O 1
ATOM 699 N N . ALA A 1 87 ? -7.463 -8.352 11.280 1.00 98.62 87 ALA A N 1
ATOM 700 C CA . ALA A 1 87 ? -8.175 -8.810 10.095 1.00 98.62 87 ALA A CA 1
ATOM 701 C C . ALA A 1 87 ? -7.236 -8.927 8.886 1.00 98.62 87 ALA A C 1
ATOM 703 O O . ALA A 1 87 ? -7.293 -9.920 8.160 1.00 98.62 87 ALA A O 1
ATOM 704 N N . TRP A 1 88 ? -6.337 -7.957 8.711 1.00 98.69 88 TRP A N 1
ATOM 705 C CA . TRP A 1 88 ? -5.336 -7.967 7.649 1.00 98.69 88 TRP A CA 1
ATOM 706 C C . TRP A 1 88 ? -4.352 -9.134 7.775 1.00 98.69 88 TRP A C 1
ATOM 708 O O . TRP A 1 88 ? -4.132 -9.868 6.809 1.00 98.69 88 TRP A O 1
ATOM 718 N N . LEU A 1 89 ? -3.797 -9.356 8.967 1.00 97.94 89 LEU A N 1
ATOM 719 C CA . LEU A 1 89 ? -2.884 -10.470 9.220 1.00 97.94 89 LEU A CA 1
ATOM 720 C C . LEU A 1 89 ? -3.587 -11.819 9.021 1.00 97.94 89 LEU A C 1
ATOM 722 O O . LEU A 1 89 ? -3.054 -12.687 8.337 1.00 97.94 89 LEU A O 1
ATOM 726 N N . ALA A 1 90 ? -4.814 -11.972 9.532 1.00 97.94 90 ALA A N 1
ATOM 727 C CA . ALA A 1 90 ? -5.599 -13.192 9.346 1.00 97.94 90 ALA A CA 1
ATOM 728 C C . ALA A 1 90 ? -5.915 -13.470 7.866 1.00 97.94 90 ALA A C 1
ATOM 730 O O . ALA A 1 90 ? -5.910 -14.627 7.440 1.00 97.94 90 ALA A O 1
ATOM 731 N N . HIS A 1 91 ? -6.168 -12.423 7.076 1.00 98.25 91 HIS A N 1
ATOM 732 C CA . HIS A 1 91 ? -6.349 -12.538 5.631 1.00 98.25 91 HIS A CA 1
ATOM 733 C C . HIS A 1 91 ? -5.075 -13.046 4.943 1.00 98.25 91 HIS A C 1
ATOM 735 O O . HIS A 1 91 ? -5.133 -14.021 4.190 1.00 98.25 91 HIS A O 1
ATOM 741 N N . MET A 1 92 ? -3.920 -12.439 5.239 1.00 97.69 92 MET A N 1
ATOM 742 C CA . MET A 1 92 ? -2.640 -12.877 4.676 1.00 97.69 92 MET A CA 1
ATOM 743 C C . MET A 1 92 ? -2.296 -14.314 5.078 1.00 97.69 92 MET A C 1
ATOM 745 O O . MET A 1 92 ? -1.901 -15.103 4.221 1.00 97.69 92 MET A O 1
ATOM 749 N N . ASP A 1 93 ? -2.500 -14.680 6.345 1.00 96.69 93 ASP A N 1
ATOM 750 C CA . ASP A 1 93 ? -2.247 -16.031 6.854 1.00 96.69 93 ASP A CA 1
ATOM 751 C C . ASP A 1 93 ? -3.150 -17.075 6.181 1.00 96.69 93 ASP A C 1
ATOM 753 O O . ASP A 1 93 ? -2.693 -18.166 5.830 1.00 96.69 93 ASP A O 1
ATOM 757 N N . GLY A 1 94 ? -4.426 -16.746 5.955 1.00 96.75 94 GLY A N 1
ATOM 758 C CA . GLY A 1 94 ? -5.373 -17.622 5.263 1.00 96.75 94 GLY A CA 1
ATOM 759 C C . GLY A 1 94 ? -4.968 -17.908 3.814 1.00 96.75 94 GLY A C 1
ATOM 760 O O . GLY A 1 94 ? -5.006 -19.062 3.369 1.00 96.75 94 GLY A O 1
ATOM 761 N N . LEU A 1 95 ? -4.525 -16.879 3.089 1.00 97.06 95 LEU A N 1
ATOM 762 C CA . LEU A 1 95 ? -4.010 -17.027 1.726 1.00 97.06 95 LEU A CA 1
ATOM 763 C C . LEU A 1 95 ? -2.675 -17.781 1.718 1.00 97.06 95 LEU A C 1
ATOM 765 O O . LEU A 1 95 ? -2.524 -18.760 0.988 1.00 97.06 95 LEU A O 1
ATOM 769 N N . ALA A 1 96 ? -1.739 -17.423 2.596 1.00 96.19 96 ALA A N 1
ATOM 770 C CA . ALA A 1 96 ? -0.460 -18.115 2.730 1.00 96.19 96 ALA A CA 1
ATOM 771 C C . ALA A 1 96 ? -0.641 -19.618 3.007 1.00 96.19 96 ALA A C 1
ATOM 773 O O . ALA A 1 96 ? 0.028 -20.445 2.386 1.00 96.19 96 ALA A O 1
ATOM 774 N N . ALA A 1 97 ? -1.587 -19.994 3.873 1.00 95.69 97 ALA A N 1
ATOM 775 C CA . ALA A 1 97 ? -1.920 -21.391 4.140 1.00 95.69 97 ALA A CA 1
ATOM 776 C C . ALA A 1 97 ? -2.498 -22.108 2.907 1.00 95.69 97 ALA A C 1
ATOM 778 O O . ALA A 1 97 ? -2.129 -23.253 2.640 1.00 95.69 97 ALA A O 1
ATOM 779 N N . THR A 1 98 ? -3.355 -21.436 2.132 1.00 94.81 98 THR A N 1
ATOM 780 C CA . THR A 1 98 ? -3.953 -21.982 0.899 1.00 94.81 98 THR A CA 1
ATOM 781 C C . THR A 1 98 ? -2.894 -22.262 -0.173 1.00 94.81 98 THR A C 1
ATOM 783 O O . THR A 1 98 ? -2.970 -23.281 -0.859 1.00 94.81 98 THR A O 1
ATOM 786 N N . HIS A 1 99 ? -1.856 -21.424 -0.250 1.00 92.69 99 HIS A N 1
ATOM 787 C CA . HIS A 1 99 ? -0.716 -21.594 -1.159 1.00 92.69 99 HIS A CA 1
ATOM 788 C C . HIS A 1 99 ? 0.435 -22.438 -0.571 1.00 92.69 99 HIS A C 1
ATOM 790 O O . HIS A 1 99 ? 1.451 -22.646 -1.231 1.00 92.69 99 HIS A O 1
ATOM 796 N N . GLY A 1 100 ? 0.315 -22.937 0.667 1.00 92.25 100 GLY A N 1
ATOM 797 C CA . GLY A 1 100 ? 1.373 -23.707 1.333 1.00 92.25 100 GLY A CA 1
ATOM 798 C C . GLY A 1 100 ? 2.641 -22.901 1.662 1.00 92.25 100 GLY A C 1
ATOM 799 O O . GLY A 1 100 ? 3.709 -23.486 1.838 1.00 92.25 100 GLY A O 1
ATOM 800 N N . MET A 1 101 ? 2.537 -21.573 1.753 1.00 89.12 101 MET A N 1
ATOM 801 C CA . MET A 1 101 ? 3.637 -20.630 1.982 1.00 89.12 101 MET A CA 1
ATOM 802 C C . MET A 1 101 ? 3.669 -20.117 3.427 1.00 89.12 101 MET A C 1
ATOM 804 O O . MET A 1 101 ? 3.558 -18.921 3.674 1.00 89.12 101 MET A O 1
ATOM 808 N N . THR A 1 102 ? 3.803 -21.012 4.407 1.00 83.25 102 THR A N 1
ATOM 809 C CA . THR A 1 102 ? 3.791 -20.622 5.831 1.00 83.25 102 THR A CA 1
ATOM 810 C C . THR A 1 102 ? 5.182 -20.411 6.436 1.00 83.25 102 THR A C 1
ATOM 812 O O . THR A 1 102 ? 5.288 -19.739 7.457 1.00 83.25 102 THR A O 1
ATOM 815 N N . ASP A 1 103 ? 6.246 -20.976 5.847 1.00 85.62 103 ASP A N 1
ATOM 816 C CA . ASP A 1 103 ? 7.626 -20.781 6.323 1.00 85.62 103 ASP A CA 1
ATOM 817 C C . ASP A 1 103 ? 8.686 -21.008 5.210 1.00 85.62 103 ASP A C 1
ATOM 819 O O . ASP A 1 103 ? 8.856 -22.143 4.753 1.00 85.62 103 ASP A O 1
ATOM 823 N N . PRO A 1 104 ? 9.412 -19.962 4.763 1.00 84.62 104 PRO A N 1
ATOM 824 C CA . PRO A 1 104 ? 9.150 -18.562 5.081 1.00 84.62 104 PRO A CA 1
ATOM 825 C C . PRO A 1 104 ? 7.826 -18.109 4.448 1.00 84.62 104 PRO A C 1
ATOM 827 O O . PRO A 1 104 ? 7.464 -18.555 3.358 1.00 84.62 104 PRO A O 1
ATOM 830 N N . GLY A 1 105 ? 7.127 -17.194 5.122 1.00 91.69 105 GLY A N 1
ATOM 831 C CA . GLY A 1 105 ? 5.924 -16.559 4.586 1.00 91.69 105 GLY A CA 1
ATOM 832 C C . GLY A 1 105 ? 6.169 -15.765 3.289 1.00 91.69 105 GLY A C 1
ATOM 833 O O . GLY A 1 105 ? 7.332 -15.497 2.927 1.00 91.69 105 GLY A O 1
ATOM 834 N N . PRO A 1 106 ? 5.085 -15.373 2.591 1.00 95.75 106 PRO A N 1
ATOM 835 C CA . PRO A 1 106 ? 5.155 -14.536 1.398 1.00 95.75 106 PRO A CA 1
ATOM 836 C C . PRO A 1 106 ? 5.786 -13.175 1.709 1.00 95.75 106 PRO A C 1
ATOM 838 O O . PRO A 1 106 ? 5.761 -12.694 2.845 1.00 95.75 106 PRO A O 1
ATOM 841 N N . TYR A 1 107 ? 6.376 -12.554 0.689 1.00 96.19 107 TYR A N 1
ATOM 842 C CA . TYR A 1 107 ? 6.845 -11.178 0.805 1.00 96.19 107 TYR A CA 1
ATOM 843 C C . TYR A 1 107 ? 5.661 -10.217 0.906 1.00 96.19 107 TYR A C 1
ATOM 845 O O . TYR A 1 107 ? 4.652 -10.392 0.221 1.00 96.19 107 TYR A O 1
ATOM 853 N N . VAL A 1 108 ? 5.827 -9.180 1.726 1.00 96.81 108 VAL A N 1
ATOM 854 C CA . VAL A 1 108 ? 4.938 -8.019 1.748 1.00 96.81 108 VAL A CA 1
ATOM 855 C C . VAL A 1 108 ? 5.683 -6.848 1.123 1.00 96.81 108 VAL A C 1
ATOM 857 O O . VAL A 1 108 ? 6.552 -6.228 1.738 1.00 96.81 108 VAL A O 1
ATOM 860 N N . ILE A 1 109 ? 5.371 -6.608 -0.143 1.00 97.00 109 ILE A N 1
ATOM 861 C CA . ILE A 1 109 ? 5.905 -5.540 -0.972 1.00 97.00 109 ILE A CA 1
ATOM 862 C C . ILE A 1 109 ? 5.251 -4.220 -0.564 1.00 97.00 109 ILE A C 1
ATOM 864 O O . ILE A 1 109 ? 4.025 -4.113 -0.531 1.00 97.00 109 ILE A O 1
ATOM 868 N N . HIS A 1 110 ? 6.068 -3.203 -0.313 1.00 95.50 110 HIS A N 1
ATOM 869 C CA . HIS A 1 110 ? 5.603 -1.833 -0.107 1.00 95.50 110 HIS A CA 1
ATOM 870 C C . HIS A 1 110 ? 6.534 -0.835 -0.804 1.00 95.50 110 HIS A C 1
ATOM 872 O O . HIS A 1 110 ? 7.610 -1.190 -1.296 1.00 95.50 110 HIS A O 1
ATOM 878 N N . TRP A 1 111 ? 6.128 0.435 -0.839 1.00 93.31 111 TRP A N 1
ATOM 879 C CA . TRP A 1 111 ? 6.894 1.501 -1.478 1.00 93.31 111 TRP A CA 1
ATOM 880 C C . TRP A 1 111 ? 6.932 2.749 -0.599 1.00 93.31 111 TRP A C 1
ATOM 882 O O . TRP A 1 111 ? 6.047 3.597 -0.663 1.00 93.31 111 TRP A O 1
ATOM 892 N N . SER A 1 112 ? 7.979 2.898 0.217 1.00 80.56 112 SER A N 1
ATOM 893 C CA . SER A 1 112 ? 8.083 4.024 1.159 1.00 80.56 112 SER A CA 1
ATOM 894 C C . SER A 1 112 ? 9.463 4.685 1.131 1.00 80.56 112 SER A C 1
ATOM 896 O O . SER A 1 112 ? 10.455 3.969 1.037 1.00 80.56 112 SER A O 1
ATOM 898 N N . PRO A 1 113 ? 9.578 6.017 1.286 1.00 68.56 113 PRO A N 1
ATOM 899 C CA . PRO A 1 113 ? 10.876 6.673 1.457 1.00 68.56 113 PRO A CA 1
ATOM 900 C C . PRO A 1 113 ? 11.688 6.080 2.629 1.00 68.56 113 PRO A C 1
ATOM 902 O O . PRO A 1 113 ? 11.133 5.806 3.689 1.00 68.56 113 PRO A O 1
ATOM 905 N N . ALA A 1 114 ? 13.008 5.913 2.470 1.00 50.44 114 ALA A N 1
ATOM 906 C CA . ALA A 1 114 ? 13.843 5.124 3.393 1.00 50.44 114 ALA A CA 1
ATOM 907 C C . ALA A 1 114 ? 14.335 5.835 4.656 1.00 50.44 114 ALA A C 1
ATOM 909 O O . ALA A 1 114 ? 15.007 5.194 5.461 1.00 50.44 114 ALA A O 1
ATOM 910 N N . GLU A 1 115 ? 14.067 7.130 4.862 1.00 44.31 115 GLU A N 1
ATOM 911 C CA . GLU A 1 115 ? 14.614 7.829 6.040 1.00 44.31 115 GLU A CA 1
ATOM 912 C C . GLU A 1 115 ? 14.170 7.145 7.354 1.00 44.31 115 GLU A C 1
ATOM 914 O O . GLU A 1 115 ? 14.949 7.082 8.306 1.00 44.31 115 GLU A O 1
ATOM 919 N N . ARG A 1 116 ? 12.985 6.510 7.319 1.00 55.72 116 ARG A N 1
ATOM 920 C CA . ARG A 1 116 ? 12.584 5.226 7.935 1.00 55.72 116 ARG A CA 1
ATOM 921 C C . ARG A 1 116 ? 11.454 4.689 7.057 1.00 55.72 116 ARG A C 1
ATOM 923 O O . ARG A 1 116 ? 10.613 5.509 6.697 1.00 55.72 116 ARG A O 1
ATOM 930 N N . SER A 1 117 ? 11.376 3.390 6.737 1.00 63.41 117 SER A N 1
ATOM 931 C CA . SER A 1 117 ? 10.176 2.888 6.047 1.00 63.41 117 SER A CA 1
ATOM 932 C C . SER A 1 117 ? 8.948 3.283 6.870 1.00 63.41 117 SER A C 1
ATOM 934 O O . SER A 1 117 ? 8.785 2.845 8.013 1.00 63.41 117 SER A O 1
ATOM 936 N N . THR A 1 118 ? 8.137 4.198 6.335 1.00 72.31 118 THR A N 1
ATOM 937 C CA . THR A 1 118 ? 6.997 4.773 7.056 1.00 72.31 118 THR A CA 1
ATOM 938 C C . THR A 1 118 ? 5.986 3.684 7.392 1.00 72.31 118 THR A C 1
ATOM 940 O O . THR A 1 118 ? 5.472 3.669 8.507 1.00 72.31 118 THR A O 1
ATOM 943 N N . LEU A 1 119 ? 5.801 2.717 6.489 1.00 79.62 119 LEU A N 1
ATOM 944 C CA . LEU A 1 119 ? 4.951 1.549 6.707 1.00 79.62 119 LEU A CA 1
ATOM 945 C C . LEU A 1 119 ? 5.476 0.641 7.816 1.00 79.62 119 LEU A C 1
ATOM 947 O O . LEU A 1 119 ? 4.743 0.350 8.763 1.00 79.62 119 LEU A O 1
ATOM 951 N N . GLU A 1 120 ? 6.752 0.242 7.758 1.00 80.50 120 GLU A N 1
ATOM 952 C CA . GLU A 1 120 ? 7.342 -0.563 8.832 1.00 80.50 120 GLU A CA 1
ATOM 953 C C . GLU A 1 120 ? 7.268 0.174 10.171 1.00 80.50 120 GLU A C 1
ATOM 955 O O . GLU A 1 120 ? 6.992 -0.425 11.209 1.00 80.50 120 GLU A O 1
ATOM 960 N N . THR A 1 121 ? 7.490 1.489 10.157 1.00 83.31 121 THR A N 1
ATOM 961 C CA . THR A 1 121 ? 7.411 2.336 11.349 1.00 83.31 121 THR A CA 1
ATOM 962 C C . THR A 1 121 ? 5.989 2.386 11.897 1.00 83.31 121 THR A C 1
ATOM 964 O O . THR A 1 121 ? 5.823 2.275 13.111 1.00 83.31 121 THR A O 1
ATOM 967 N N . ALA A 1 122 ? 4.969 2.509 11.046 1.00 86.25 122 ALA A N 1
ATOM 968 C CA . ALA A 1 122 ? 3.568 2.524 11.455 1.00 86.25 122 ALA A CA 1
ATOM 969 C C . ALA A 1 122 ? 3.160 1.183 12.083 1.00 86.25 122 ALA A C 1
ATOM 971 O O . ALA A 1 122 ? 2.692 1.157 13.221 1.00 86.25 122 ALA A O 1
ATOM 972 N N . TYR A 1 123 ? 3.463 0.061 11.419 1.00 89.94 123 TYR A N 1
ATOM 973 C CA . TYR A 1 123 ? 3.195 -1.274 11.960 1.00 89.94 123 TYR A CA 1
ATOM 974 C C . TYR A 1 123 ? 3.953 -1.535 13.268 1.00 89.94 123 TYR A C 1
ATOM 976 O O . TYR A 1 123 ? 3.379 -2.014 14.245 1.00 89.94 123 TYR A O 1
ATOM 984 N N . ASN A 1 124 ? 5.239 -1.179 13.338 1.00 89.56 124 ASN A N 1
ATOM 985 C CA . ASN A 1 124 ? 6.021 -1.334 14.565 1.00 89.56 124 ASN A CA 1
ATOM 986 C C . ASN A 1 124 ? 5.516 -0.426 15.694 1.00 89.56 124 ASN A C 1
ATOM 988 O O . ASN A 1 124 ? 5.573 -0.818 16.858 1.00 89.56 124 ASN A O 1
ATOM 992 N N . SER A 1 125 ? 4.998 0.761 15.374 1.00 89.00 125 SER A N 1
ATOM 993 C CA . SER A 1 125 ? 4.376 1.649 16.362 1.00 89.00 125 SER A CA 1
ATOM 994 C C . SER A 1 125 ? 3.099 1.027 16.924 1.00 89.00 125 SER A C 1
ATOM 996 O O . SER A 1 125 ? 2.955 0.962 18.143 1.00 89.00 125 SER A O 1
ATOM 998 N N . ALA A 1 126 ? 2.237 0.472 16.067 1.00 90.88 126 ALA A N 1
ATOM 999 C CA . ALA A 1 126 ? 1.055 -0.268 16.499 1.00 90.88 126 ALA A CA 1
ATOM 1000 C C . ALA A 1 126 ? 1.434 -1.497 17.354 1.00 90.88 126 ALA A C 1
ATOM 1002 O O . ALA A 1 126 ? 0.898 -1.680 18.443 1.00 90.88 126 ALA A O 1
ATOM 1003 N N . ARG A 1 127 ? 2.448 -2.279 16.953 1.00 92.50 127 ARG A N 1
ATOM 1004 C CA . ARG A 1 127 ? 2.977 -3.405 17.757 1.00 92.50 127 ARG A CA 1
ATOM 1005 C C . ARG A 1 127 ? 3.479 -2.988 19.134 1.00 92.50 127 ARG A C 1
ATOM 1007 O O . ARG A 1 127 ? 3.285 -3.718 20.100 1.00 92.50 127 ARG A O 1
ATOM 1014 N N . ASN A 1 128 ? 4.145 -1.839 19.226 1.00 91.06 128 ASN A N 1
ATOM 1015 C CA . ASN A 1 128 ? 4.652 -1.323 20.495 1.00 91.06 128 ASN A CA 1
ATOM 1016 C C . ASN A 1 128 ? 3.522 -0.859 21.423 1.00 91.06 128 ASN A C 1
ATOM 1018 O O . ASN A 1 128 ? 3.670 -0.968 22.639 1.00 91.06 128 ASN A O 1
ATOM 1022 N N . ARG A 1 129 ? 2.411 -0.358 20.864 1.00 91.62 129 ARG A N 1
ATOM 1023 C CA . ARG A 1 129 ? 1.196 -0.034 21.627 1.00 91.62 129 ARG A CA 1
ATOM 1024 C C . ARG A 1 129 ? 0.454 -1.277 22.113 1.00 91.62 129 ARG A C 1
ATOM 1026 O O . ARG A 1 129 ? -0.101 -1.240 23.204 1.00 91.62 129 ARG A O 1
ATOM 1033 N N . HIS A 1 130 ? 0.513 -2.363 21.343 1.00 91.56 130 HIS A N 1
ATOM 1034 C CA . HIS A 1 130 ? -0.250 -3.593 21.565 1.00 91.56 130 HIS A CA 1
ATOM 1035 C C . HIS A 1 130 ? 0.641 -4.840 21.768 1.00 91.56 130 HIS A C 1
ATOM 1037 O O . HIS A 1 130 ? 0.566 -5.804 20.994 1.00 91.56 130 HIS A O 1
ATOM 1043 N N . PRO A 1 131 ? 1.523 -4.872 22.788 1.00 92.19 131 PRO A N 1
ATOM 1044 C CA . PRO A 1 131 ? 2.447 -5.990 22.996 1.00 92.19 131 PRO A CA 1
ATOM 1045 C C . PRO A 1 131 ? 1.738 -7.328 23.272 1.00 92.19 131 PRO A C 1
ATOM 1047 O O . PRO A 1 131 ? 2.267 -8.388 22.935 1.00 92.19 131 PRO A O 1
ATOM 1050 N N . GLU A 1 132 ? 0.542 -7.301 23.861 1.00 93.88 132 GLU A N 1
ATOM 1051 C CA . GLU A 1 132 ? -0.290 -8.473 24.153 1.00 93.88 132 GLU A CA 1
ATOM 1052 C C . GLU A 1 132 ? -0.813 -9.184 22.903 1.00 93.88 132 GLU A C 1
ATOM 1054 O O . GLU A 1 132 ? -1.105 -10.379 22.964 1.00 93.88 132 GLU A O 1
ATOM 1059 N N . ARG A 1 133 ? -0.896 -8.477 21.769 1.00 93.75 133 ARG A N 1
ATOM 1060 C CA . ARG A 1 133 ? -1.334 -9.046 20.487 1.00 93.75 133 ARG A CA 1
ATOM 1061 C C . ARG A 1 133 ? -0.307 -9.975 19.875 1.00 93.75 133 ARG A C 1
ATOM 1063 O O . ARG A 1 133 ? -0.666 -10.838 19.081 1.00 93.75 133 ARG A O 1
ATOM 1070 N N . ALA A 1 134 ? 0.961 -9.799 20.248 1.00 92.94 134 ALA A N 1
ATOM 1071 C CA . ALA A 1 134 ? 2.075 -10.609 19.776 1.00 92.94 134 ALA A CA 1
ATOM 1072 C C . ALA A 1 134 ? 2.127 -10.750 18.239 1.00 92.94 134 ALA A C 1
ATOM 1074 O O . ALA A 1 134 ? 2.521 -11.803 17.735 1.00 92.94 134 ALA A O 1
ATOM 1075 N N . TRP A 1 135 ? 1.748 -9.699 17.492 1.00 94.12 135 TRP A N 1
ATOM 1076 C CA . TRP A 1 135 ? 1.745 -9.753 16.030 1.00 94.12 135 TRP A CA 1
ATOM 1077 C C . TRP A 1 135 ? 3.135 -10.124 15.481 1.00 94.12 135 TRP A C 1
ATOM 1079 O O . TRP A 1 135 ? 4.161 -9.605 15.971 1.00 94.12 135 TRP A O 1
ATOM 1089 N N . PRO A 1 136 ? 3.186 -11.018 14.475 1.00 90.25 136 PRO A N 1
ATOM 1090 C CA . PRO A 1 136 ? 4.434 -11.565 13.973 1.00 90.25 136 PRO A CA 1
ATOM 1091 C C . PRO A 1 136 ? 5.271 -10.491 13.264 1.00 90.25 136 PRO A C 1
ATOM 1093 O O . PRO A 1 136 ? 4.751 -9.465 12.814 1.00 90.25 136 PRO A O 1
ATOM 1096 N N . PRO A 1 137 ? 6.593 -10.694 13.146 1.00 89.81 137 PRO A N 1
ATOM 1097 C CA . PRO A 1 137 ? 7.371 -9.915 12.197 1.00 89.81 137 PRO A CA 1
ATOM 1098 C C . PRO A 1 137 ? 6.858 -10.184 10.778 1.00 89.81 137 PRO A C 1
ATOM 1100 O O . PRO A 1 137 ? 6.598 -11.329 10.411 1.00 89.81 137 PRO A O 1
ATOM 1103 N N . ILE A 1 138 ? 6.741 -9.128 9.981 1.00 92.81 138 ILE A N 1
ATOM 1104 C CA . ILE A 1 138 ? 6.363 -9.225 8.573 1.00 92.81 138 ILE A CA 1
ATOM 1105 C C . ILE A 1 138 ? 7.632 -9.270 7.727 1.00 92.81 138 ILE A C 1
ATOM 1107 O O . ILE A 1 138 ? 8.618 -8.589 8.021 1.00 92.81 138 ILE A O 1
ATOM 1111 N N . ARG A 1 139 ? 7.605 -10.079 6.668 1.00 93.88 139 ARG A N 1
ATOM 1112 C CA . ARG A 1 139 ? 8.682 -10.163 5.682 1.00 93.88 139 ARG A CA 1
ATOM 1113 C C . ARG A 1 139 ? 8.553 -9.026 4.665 1.00 93.88 139 ARG A C 1
ATOM 1115 O O . ARG A 1 139 ? 8.181 -9.244 3.513 1.00 93.88 139 ARG A O 1
ATOM 1122 N N . TRP A 1 140 ? 8.822 -7.813 5.131 1.00 94.00 140 TRP A N 1
ATOM 1123 C CA . TRP A 1 140 ? 8.774 -6.607 4.314 1.00 94.00 140 TRP A CA 1
ATOM 1124 C C . TRP A 1 140 ? 9.806 -6.643 3.186 1.00 94.00 140 TRP A C 1
ATOM 1126 O O . TRP A 1 140 ? 10.931 -7.117 3.366 1.00 94.00 140 TRP A O 1
ATOM 1136 N N . PHE A 1 141 ? 9.418 -6.121 2.027 1.00 94.44 141 PHE A N 1
ATOM 1137 C CA . PHE A 1 141 ? 10.326 -5.808 0.937 1.00 94.44 141 PHE A CA 1
ATOM 1138 C C . PHE A 1 141 ? 10.008 -4.415 0.390 1.00 94.44 141 PHE A C 1
ATOM 1140 O O . PHE A 1 141 ? 8.982 -4.195 -0.256 1.00 94.44 141 PHE A O 1
ATOM 1147 N N . ASP A 1 142 ? 10.913 -3.474 0.649 1.00 93.69 142 ASP A N 1
ATOM 1148 C CA . ASP A 1 142 ? 10.772 -2.087 0.217 1.00 93.69 142 ASP A CA 1
ATOM 1149 C C . ASP A 1 142 ? 11.239 -1.904 -1.232 1.00 93.69 142 ASP A C 1
ATOM 1151 O O . ASP A 1 142 ? 12.438 -1.831 -1.514 1.00 93.69 142 ASP A O 1
ATOM 1155 N N . CYS A 1 143 ? 10.302 -1.780 -2.170 1.00 94.12 143 CYS A N 1
ATOM 1156 C CA . CYS A 1 143 ? 10.626 -1.528 -3.573 1.00 94.12 143 CYS A CA 1
ATOM 1157 C C . CYS A 1 143 ? 11.279 -0.159 -3.800 1.00 94.12 143 CYS A C 1
ATOM 1159 O O . CYS A 1 143 ? 12.053 -0.010 -4.749 1.00 94.12 143 CYS A O 1
ATOM 1161 N N . TRP A 1 144 ? 11.012 0.839 -2.954 1.00 93.06 144 TRP A N 1
ATOM 1162 C CA . TRP A 1 144 ? 11.588 2.169 -3.141 1.00 93.06 144 TRP A CA 1
ATOM 1163 C C . TRP A 1 144 ? 13.103 2.141 -2.939 1.00 93.06 144 TRP A C 1
ATOM 1165 O O . TRP A 1 144 ? 13.856 2.563 -3.820 1.00 93.06 144 TRP A O 1
ATOM 1175 N N . SER A 1 145 ? 13.559 1.613 -1.800 1.00 91.12 145 SER A N 1
ATOM 1176 C CA . SER A 1 145 ? 14.988 1.544 -1.483 1.00 91.12 145 SER A CA 1
ATOM 1177 C C . SER A 1 145 ? 15.696 0.414 -2.221 1.00 91.12 145 SER A C 1
ATOM 1179 O O . SER A 1 145 ? 16.757 0.653 -2.798 1.00 91.12 145 SER A O 1
ATOM 1181 N N . ASN A 1 146 ? 15.112 -0.786 -2.269 1.00 92.75 146 ASN A N 1
ATOM 1182 C CA . ASN A 1 146 ? 15.800 -1.972 -2.786 1.00 92.75 146 ASN A CA 1
ATOM 1183 C C . ASN A 1 146 ? 15.786 -2.065 -4.316 1.00 92.75 146 ASN A C 1
ATOM 1185 O O . ASN A 1 146 ? 16.669 -2.702 -4.889 1.00 92.75 146 ASN A O 1
ATOM 1189 N N . VAL A 1 147 ? 14.815 -1.429 -4.985 1.00 93.31 147 VAL A N 1
ATOM 1190 C CA . VAL A 1 147 ? 14.675 -1.477 -6.450 1.00 93.31 147 VAL A CA 1
ATOM 1191 C C . VAL A 1 147 ? 14.867 -0.091 -7.055 1.00 93.31 147 VAL A C 1
ATOM 1193 O O . VAL A 1 147 ? 15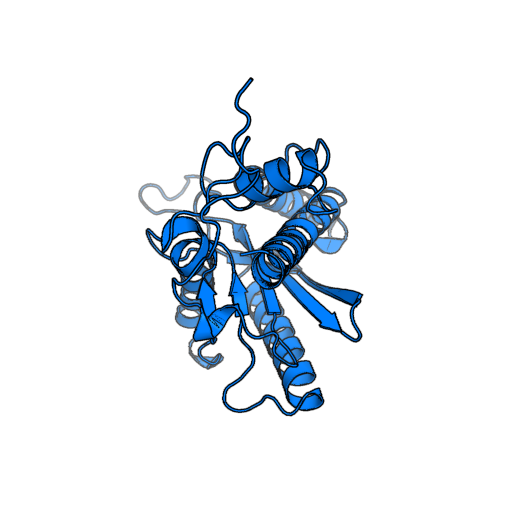.856 0.136 -7.747 1.00 93.31 147 VAL A O 1
ATOM 1196 N N . ALA A 1 148 ? 13.964 0.854 -6.777 1.00 92.31 148 ALA A N 1
ATOM 1197 C CA . ALA A 1 148 ? 13.939 2.140 -7.474 1.00 92.31 148 ALA A CA 1
ATOM 1198 C C . ALA A 1 148 ? 15.190 2.993 -7.223 1.00 92.31 148 ALA A C 1
ATOM 1200 O O . ALA A 1 148 ? 15.673 3.642 -8.149 1.00 92.31 148 ALA A O 1
ATOM 1201 N N . LEU A 1 149 ? 15.730 2.981 -6.002 1.00 91.25 149 LEU A N 1
ATOM 1202 C CA . LEU A 1 149 ? 16.971 3.676 -5.651 1.00 91.25 149 LEU A CA 1
ATOM 1203 C C . LEU A 1 149 ? 18.202 2.778 -5.599 1.00 91.25 149 LEU A C 1
ATOM 1205 O O . LEU A 1 149 ? 19.290 3.259 -5.918 1.00 91.25 149 LEU A O 1
ATOM 1209 N N . GLY A 1 150 ? 18.045 1.518 -5.185 1.00 87.62 150 GLY A N 1
ATOM 1210 C CA . GLY A 1 150 ? 19.151 0.574 -5.012 1.00 87.62 150 GLY A CA 1
ATOM 1211 C C . GLY A 1 150 ? 19.971 0.421 -6.289 1.00 87.62 150 GLY A C 1
ATOM 1212 O O . GLY A 1 150 ? 21.201 0.450 -6.254 1.00 87.62 150 GLY A O 1
ATOM 1213 N N . GLU A 1 151 ? 19.286 0.379 -7.430 1.00 86.12 151 GLU A N 1
ATOM 1214 C CA . GLU A 1 151 ? 19.889 0.610 -8.734 1.00 86.12 151 GLU A CA 1
ATOM 1215 C C . GLU A 1 151 ? 19.022 1.616 -9.499 1.00 86.12 151 GLU A C 1
ATOM 1217 O O . GLU A 1 151 ? 18.013 1.211 -10.068 1.00 86.12 151 GLU A O 1
ATOM 1222 N N . PRO A 1 152 ? 19.381 2.918 -9.495 1.00 89.81 152 PRO A N 1
ATOM 1223 C CA . PRO A 1 152 ? 18.489 4.021 -9.846 1.00 89.81 152 PRO A CA 1
ATOM 1224 C C . PRO A 1 152 ? 17.638 3.776 -11.100 1.00 89.81 152 PRO A C 1
ATOM 1226 O O . PRO A 1 152 ? 18.095 3.991 -12.229 1.00 89.81 152 PRO A O 1
ATOM 1229 N N . VAL A 1 153 ? 16.387 3.355 -10.889 1.00 93.38 153 VAL A N 1
ATOM 1230 C CA . VAL A 1 153 ? 15.417 3.085 -11.949 1.00 93.38 153 VAL A CA 1
ATOM 1231 C C . VAL A 1 153 ? 14.823 4.412 -12.385 1.00 93.38 153 VAL A C 1
ATOM 1233 O O . VAL A 1 153 ? 13.984 5.003 -11.710 1.00 93.38 153 VAL A O 1
ATOM 1236 N N . VAL A 1 154 ? 15.281 4.906 -13.529 1.00 94.62 154 VAL A N 1
ATOM 1237 C CA . VAL A 1 154 ? 14.834 6.175 -14.097 1.00 94.62 154 VAL A CA 1
ATOM 1238 C C . VAL A 1 154 ? 13.827 5.899 -15.200 1.00 94.62 154 VAL A C 1
ATOM 1240 O O . VAL A 1 154 ? 14.153 5.269 -16.208 1.00 94.62 154 VAL A O 1
ATOM 1243 N N . VAL A 1 155 ? 12.622 6.436 -15.034 1.00 96.19 155 VAL A N 1
ATOM 1244 C CA . VAL A 1 155 ? 11.573 6.443 -16.057 1.00 96.19 155 VAL A CA 1
ATOM 1245 C C . VAL A 1 155 ? 11.514 7.825 -16.693 1.00 96.19 155 VAL A C 1
ATOM 1247 O O . VAL A 1 155 ? 11.461 8.842 -16.002 1.00 96.19 155 VAL A O 1
ATOM 1250 N N . ARG A 1 156 ? 11.526 7.890 -18.025 1.00 94.81 156 ARG A N 1
ATOM 1251 C CA . ARG A 1 156 ? 11.400 9.160 -18.749 1.00 94.81 156 ARG A CA 1
ATOM 1252 C C . ARG A 1 156 ? 10.063 9.823 -18.405 1.00 94.81 156 ARG A C 1
ATOM 1254 O O . ARG A 1 156 ? 9.018 9.258 -18.690 1.00 94.81 156 ARG A O 1
ATOM 1261 N N . GLY A 1 157 ? 10.121 11.036 -17.861 1.00 93.19 157 GLY A N 1
ATOM 1262 C CA . GLY A 1 157 ? 8.947 11.787 -17.401 1.00 93.19 157 GLY A CA 1
ATOM 1263 C C . GLY A 1 157 ? 8.751 11.750 -15.882 1.00 93.19 157 GLY A C 1
ATOM 1264 O O . GLY A 1 157 ? 8.082 12.627 -15.346 1.00 93.19 157 GLY A O 1
ATOM 1265 N N . ALA A 1 158 ? 9.391 10.816 -15.168 1.00 94.38 158 ALA A N 1
ATOM 1266 C CA . ALA A 1 158 ? 9.373 10.808 -13.709 1.00 94.38 158 ALA A CA 1
ATOM 1267 C C . ALA A 1 158 ? 10.300 11.900 -13.146 1.00 94.38 158 ALA A C 1
ATOM 1269 O O . ALA A 1 158 ? 11.437 12.063 -13.591 1.00 94.38 158 ALA A O 1
ATOM 1270 N N . LEU A 1 159 ? 9.811 12.645 -12.153 1.00 91.88 159 LEU A N 1
ATOM 1271 C CA . LEU A 1 159 ? 10.538 13.733 -11.489 1.00 91.88 159 LEU A CA 1
ATOM 1272 C C . LEU A 1 159 ? 11.310 13.258 -10.252 1.00 91.88 159 LEU A C 1
ATOM 1274 O O . LEU A 1 159 ? 12.238 13.928 -9.805 1.00 91.88 159 LEU A O 1
ATOM 1278 N N . ASN A 1 160 ? 10.914 12.121 -9.680 1.00 92.69 160 ASN A N 1
ATOM 1279 C CA . ASN A 1 160 ? 11.556 11.485 -8.536 1.00 92.69 160 ASN A CA 1
ATOM 1280 C C . ASN A 1 160 ? 11.288 9.966 -8.544 1.00 92.69 160 ASN A C 1
ATOM 1282 O O . ASN A 1 160 ? 10.609 9.453 -9.432 1.00 92.69 160 ASN A O 1
ATOM 1286 N N . PHE A 1 161 ? 11.820 9.255 -7.546 1.00 93.00 161 PHE A N 1
ATOM 1287 C CA . PHE A 1 161 ? 11.667 7.801 -7.394 1.00 93.00 161 PHE A CA 1
ATOM 1288 C C . PHE A 1 161 ? 10.418 7.387 -6.594 1.00 93.00 161 PHE A C 1
ATOM 1290 O O . PHE A 1 161 ? 10.270 6.226 -6.227 1.00 93.00 161 PHE A O 1
ATOM 1297 N N . GLY A 1 162 ? 9.527 8.323 -6.262 1.00 92.31 162 GLY A N 1
ATOM 1298 C CA . GLY A 1 162 ? 8.267 8.017 -5.589 1.00 92.31 162 GLY A CA 1
ATOM 1299 C C . GLY A 1 162 ? 7.317 7.247 -6.507 1.00 92.31 162 GLY A C 1
ATOM 1300 O O . GLY A 1 162 ? 7.299 7.482 -7.719 1.00 92.31 162 GLY A O 1
ATOM 1301 N N . LEU A 1 163 ? 6.499 6.368 -5.922 1.00 93.69 163 LEU A N 1
ATOM 1302 C CA . LEU A 1 163 ? 5.587 5.480 -6.647 1.00 93.69 163 LEU A CA 1
ATOM 1303 C C . LEU A 1 163 ? 4.719 6.250 -7.646 1.00 93.69 163 LEU A C 1
ATOM 1305 O O . LEU A 1 163 ? 4.739 5.957 -8.838 1.00 93.69 163 LEU A O 1
ATOM 1309 N N . LYS A 1 164 ? 4.045 7.309 -7.178 1.00 91.69 164 LYS A N 1
ATOM 1310 C CA . LYS A 1 164 ? 3.186 8.168 -8.006 1.00 91.69 164 LYS A CA 1
ATOM 1311 C C . LYS A 1 164 ? 3.930 8.787 -9.189 1.00 91.69 164 LYS A C 1
ATOM 1313 O O . LYS A 1 164 ? 3.381 8.856 -10.285 1.00 91.69 164 LYS A O 1
ATOM 1318 N N . SER A 1 165 ? 5.184 9.208 -9.000 1.00 93.12 165 SER A N 1
ATOM 1319 C CA . SER A 1 165 ? 5.988 9.782 -10.085 1.00 93.12 165 SER A CA 1
ATOM 1320 C C . SER A 1 165 ? 6.402 8.729 -11.114 1.00 93.12 165 SER A C 1
ATOM 1322 O O . SER A 1 165 ? 6.382 9.020 -12.309 1.00 93.12 165 SER A O 1
ATOM 1324 N N . ILE A 1 166 ? 6.798 7.535 -10.671 1.00 94.94 166 ILE A N 1
ATOM 1325 C CA . ILE A 1 166 ? 7.222 6.448 -11.560 1.00 94.94 166 ILE A CA 1
ATOM 1326 C C . ILE A 1 166 ? 6.024 5.878 -12.322 1.00 94.94 166 ILE A C 1
ATOM 1328 O O . ILE A 1 166 ? 6.060 5.797 -13.548 1.00 94.94 166 ILE A O 1
ATOM 1332 N N . ALA A 1 167 ? 4.947 5.534 -11.619 1.00 95.50 167 ALA A N 1
ATOM 1333 C CA . ALA A 1 167 ? 3.760 4.927 -12.206 1.00 95.50 167 ALA A CA 1
ATOM 1334 C C . ALA A 1 167 ? 3.066 5.859 -13.213 1.00 95.50 167 ALA A C 1
ATOM 1336 O O . ALA A 1 167 ? 2.724 5.414 -14.306 1.00 95.50 167 ALA A O 1
ATOM 1337 N N . LYS A 1 168 ? 2.939 7.168 -12.923 1.00 94.69 168 LYS A N 1
ATOM 1338 C CA . LYS A 1 168 ? 2.399 8.133 -13.903 1.00 94.69 168 LYS A CA 1
ATOM 1339 C C . LYS A 1 168 ? 3.228 8.168 -15.187 1.00 94.69 168 LYS A C 1
ATOM 1341 O O . LYS A 1 168 ? 2.665 8.076 -16.273 1.00 94.69 168 LYS A O 1
ATOM 1346 N N . ALA A 1 169 ? 4.554 8.223 -15.069 1.00 95.62 169 ALA A N 1
ATOM 1347 C CA . ALA A 1 169 ? 5.435 8.224 -16.232 1.00 95.62 169 ALA A CA 1
ATOM 1348 C C . ALA A 1 169 ? 5.343 6.908 -17.030 1.00 95.62 169 ALA A C 1
ATOM 1350 O O . ALA A 1 169 ? 5.287 6.933 -18.258 1.00 95.62 169 ALA A O 1
ATOM 1351 N N . LEU A 1 170 ? 5.265 5.753 -16.358 1.00 97.00 170 LEU A N 1
ATOM 1352 C CA . LEU A 1 170 ? 5.057 4.460 -17.021 1.00 97.00 170 LEU A CA 1
ATOM 1353 C C . LEU A 1 170 ? 3.700 4.391 -17.737 1.00 97.00 170 LEU A C 1
ATOM 1355 O O . LEU A 1 170 ? 3.636 3.892 -18.862 1.00 97.00 170 LEU A O 1
ATOM 1359 N N . ARG A 1 171 ? 2.632 4.931 -17.136 1.00 96.50 171 ARG A N 1
ATOM 1360 C CA . ARG A 1 171 ? 1.302 4.989 -17.756 1.00 96.50 171 ARG A CA 1
ATOM 1361 C C . ARG A 1 171 ? 1.287 5.888 -18.990 1.00 96.50 171 ARG A C 1
ATOM 1363 O O . ARG A 1 171 ? 0.762 5.482 -20.023 1.00 96.50 171 ARG A O 1
ATOM 1370 N N . GLU A 1 172 ? 1.891 7.074 -18.919 1.00 95.12 172 GLU A N 1
ATOM 1371 C CA . GLU A 1 172 ? 2.026 7.993 -20.064 1.00 95.12 172 GLU A CA 1
ATOM 1372 C C . GLU A 1 172 ? 2.807 7.367 -21.230 1.00 95.12 172 GLU A C 1
ATOM 1374 O O . GLU A 1 172 ? 2.551 7.665 -22.398 1.00 95.12 172 GLU A O 1
ATOM 1379 N N . LEU A 1 173 ? 3.741 6.466 -20.920 1.00 96.00 173 LEU A N 1
ATOM 1380 C CA . LEU A 1 173 ? 4.500 5.687 -21.896 1.00 96.00 173 LEU A CA 1
ATOM 1381 C C . LEU A 1 173 ? 3.755 4.437 -22.402 1.00 96.00 173 LEU A C 1
ATOM 1383 O O . LEU A 1 173 ? 4.269 3.763 -23.295 1.00 96.00 173 LEU A O 1
ATOM 1387 N N . GLY A 1 174 ? 2.571 4.130 -21.861 1.00 96.50 174 GLY A N 1
ATOM 1388 C CA . GLY A 1 174 ? 1.770 2.954 -22.213 1.00 96.50 174 GLY A CA 1
ATOM 1389 C C . GLY A 1 174 ? 2.346 1.626 -21.711 1.00 96.50 174 GLY A C 1
ATOM 1390 O O . GLY A 1 174 ? 2.096 0.595 -22.328 1.00 96.50 174 GLY A O 1
ATOM 1391 N N . LEU A 1 175 ? 3.152 1.656 -20.644 1.00 97.25 175 LEU A N 1
ATOM 1392 C CA . LEU A 1 175 ? 3.869 0.491 -20.103 1.00 97.25 175 LEU A CA 1
ATOM 1393 C C . LEU A 1 175 ? 3.148 -0.173 -18.921 1.00 97.25 175 LEU A C 1
ATOM 1395 O O . LEU A 1 175 ? 3.398 -1.339 -18.634 1.00 97.25 175 LEU A O 1
ATOM 1399 N N . ILE A 1 176 ? 2.256 0.563 -18.257 1.00 97.12 176 ILE A N 1
ATOM 1400 C CA . ILE A 1 176 ? 1.326 0.054 -17.242 1.00 97.12 176 ILE A CA 1
ATOM 1401 C C . ILE A 1 176 ? -0.076 0.620 -17.502 1.00 97.12 176 ILE A C 1
ATOM 1403 O O . ILE A 1 176 ? -0.230 1.553 -18.296 1.00 97.12 176 ILE A O 1
ATOM 1407 N N . GLU A 1 177 ? -1.098 0.069 -16.852 1.00 95.56 177 GLU A N 1
ATOM 1408 C CA . GLU A 1 177 ? -2.499 0.383 -17.149 1.00 95.56 177 GLU A CA 1
ATOM 1409 C C . GLU A 1 177 ? -3.134 1.311 -16.122 1.00 95.56 177 GLU A C 1
ATOM 1411 O O . GLU A 1 177 ? -3.967 2.131 -16.493 1.00 95.56 177 GLU A O 1
ATOM 1416 N N . SER A 1 178 ? -2.768 1.206 -14.849 1.00 94.69 178 SER A N 1
ATOM 1417 C CA . SER A 1 178 ? -3.451 1.900 -13.759 1.00 94.69 178 SER A CA 1
ATOM 1418 C C . SER A 1 178 ? -2.892 3.306 -13.518 1.00 94.69 178 SER A C 1
ATOM 1420 O O . SER A 1 178 ? -1.727 3.603 -13.782 1.00 94.69 178 SER A O 1
ATOM 1422 N N . SER A 1 179 ? -3.752 4.207 -13.043 1.00 89.19 179 SER A N 1
ATOM 1423 C CA . SER A 1 179 ? -3.393 5.561 -12.610 1.00 89.19 179 SER A CA 1
ATOM 1424 C C . SER A 1 179 ? -4.453 6.120 -11.672 1.00 89.19 179 SER A C 1
ATOM 1426 O O . SER A 1 179 ? -5.617 5.765 -11.793 1.00 89.19 179 SER A O 1
ATOM 1428 N N . TRP A 1 180 ? -4.072 7.074 -10.827 1.00 86.00 180 TRP A N 1
ATOM 1429 C CA . TRP A 1 180 ? -4.969 7.827 -9.935 1.00 86.00 180 TRP A CA 1
ATOM 1430 C C . TRP A 1 180 ? -5.931 8.801 -10.650 1.00 86.00 180 TRP A C 1
ATOM 1432 O O . TRP A 1 180 ? -6.478 9.690 -10.006 1.00 86.00 180 TRP A O 1
ATOM 1442 N N . ASP A 1 181 ? -6.092 8.695 -11.972 1.00 76.88 181 ASP A N 1
ATOM 1443 C CA . ASP A 1 181 ? -6.770 9.683 -12.824 1.00 76.88 181 ASP A CA 1
ATOM 1444 C C . ASP A 1 181 ? -6.367 11.140 -12.479 1.00 76.88 181 ASP A C 1
ATOM 1446 O O . ASP A 1 181 ? -5.236 11.400 -12.044 1.00 76.88 181 ASP A O 1
ATOM 1450 N N . ASP A 1 182 ? -7.272 12.102 -12.676 1.00 69.81 182 ASP A N 1
ATOM 1451 C CA . ASP A 1 182 ? -7.107 13.499 -12.250 1.00 69.81 182 ASP A CA 1
ATOM 1452 C C . ASP A 1 182 ? -7.360 13.688 -10.736 1.00 69.81 182 ASP A C 1
ATOM 1454 O O . ASP A 1 182 ? -7.572 14.816 -10.283 1.00 69.81 182 ASP A O 1
ATOM 1458 N N . SER A 1 183 ? -7.343 12.612 -9.931 1.00 75.44 183 SER A N 1
ATOM 1459 C CA . SER A 1 183 ? -7.558 12.719 -8.487 1.00 75.44 183 SER A CA 1
ATOM 1460 C C . SER A 1 183 ? -6.451 13.561 -7.839 1.00 75.44 183 SER A C 1
ATOM 1462 O O . SER A 1 183 ? -5.257 13.243 -7.971 1.00 75.44 183 SER A O 1
ATOM 1464 N N . PRO A 1 184 ? -6.815 14.634 -7.110 1.00 74.94 184 PRO A N 1
ATOM 1465 C CA . PRO A 1 184 ? -5.851 15.441 -6.379 1.00 74.94 184 PRO A CA 1
ATOM 1466 C C . PRO A 1 184 ? -5.378 14.757 -5.090 1.00 74.94 184 PRO A C 1
ATOM 1468 O O . PRO A 1 184 ? -4.466 15.282 -4.457 1.00 74.94 184 PRO A O 1
ATOM 1471 N N . LEU A 1 185 ? -5.965 13.614 -4.703 1.00 81.00 185 LEU A N 1
ATOM 1472 C CA . LEU A 1 185 ? -5.606 12.902 -3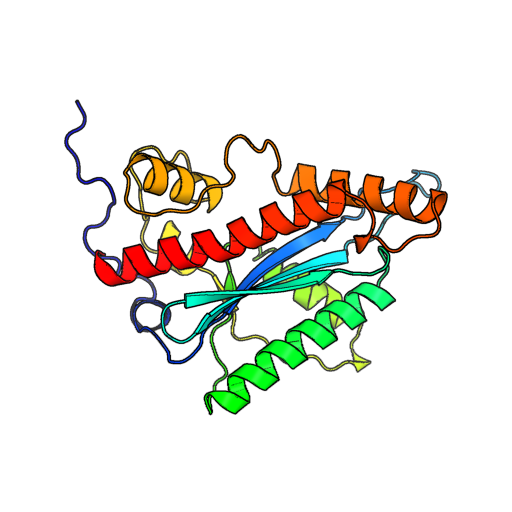.478 1.00 81.00 185 LEU A CA 1
ATOM 1473 C C . LEU A 1 185 ? -4.134 12.460 -3.501 1.00 81.00 185 LEU A C 1
ATOM 1475 O O . LEU A 1 185 ? -3.600 11.962 -4.500 1.00 81.00 185 LEU A O 1
ATOM 1479 N N . ASP A 1 186 ? -3.472 12.696 -2.378 1.00 85.25 186 ASP A N 1
ATOM 1480 C CA . ASP A 1 186 ? -2.160 12.193 -1.989 1.00 85.25 186 ASP A CA 1
ATOM 1481 C C . ASP A 1 186 ? -2.218 11.810 -0.500 1.00 85.25 186 ASP A C 1
ATOM 1483 O O . ASP A 1 186 ? -3.253 12.010 0.138 1.00 85.25 186 ASP A O 1
ATOM 1487 N N . GLY A 1 187 ? -1.129 11.293 0.075 1.00 83.31 187 GLY A N 1
ATOM 1488 C CA . GLY A 1 187 ? -1.135 10.860 1.479 1.00 83.31 187 GLY A CA 1
ATOM 1489 C C . GLY A 1 187 ? -1.501 11.965 2.487 1.00 83.31 187 GLY A C 1
ATOM 1490 O O . GLY A 1 187 ? -2.119 11.686 3.511 1.00 83.31 187 GLY A O 1
ATOM 1491 N N . LEU A 1 188 ? -1.192 13.240 2.201 1.00 86.38 188 LEU A N 1
ATOM 1492 C CA . LEU A 1 188 ? -1.600 14.353 3.069 1.00 86.38 188 LEU A CA 1
ATOM 1493 C C . LEU A 1 188 ? -3.104 14.627 2.932 1.00 86.38 188 LEU A C 1
ATOM 1495 O O . LEU A 1 188 ? -3.792 14.833 3.933 1.00 86.38 188 LEU A O 1
ATOM 1499 N N . GLY A 1 189 ? -3.612 14.620 1.699 1.00 88.62 189 GLY A N 1
ATOM 1500 C CA . GLY A 1 189 ? -5.035 14.750 1.404 1.00 88.62 189 GLY A CA 1
ATOM 1501 C C . GLY A 1 189 ? -5.866 13.615 2.003 1.00 88.62 189 GLY A C 1
ATOM 1502 O O . GLY A 1 189 ? -6.921 13.887 2.570 1.00 88.62 189 GLY A O 1
ATOM 1503 N N . ALA A 1 190 ? -5.373 12.376 1.945 1.00 90.56 190 ALA A N 1
ATOM 1504 C CA . ALA A 1 190 ? -6.004 11.209 2.557 1.00 90.56 190 ALA A CA 1
ATOM 1505 C C . ALA A 1 190 ? -6.081 11.347 4.085 1.00 90.56 190 ALA A C 1
ATOM 1507 O O . ALA A 1 190 ? -7.151 11.159 4.660 1.00 90.56 190 ALA A O 1
ATOM 1508 N N . MET A 1 191 ? -4.994 11.775 4.737 1.00 91.94 191 MET A N 1
ATOM 1509 C CA . MET A 1 191 ? -4.975 12.028 6.182 1.00 91.94 191 MET A CA 1
ATOM 1510 C C . MET A 1 191 ? -5.982 13.108 6.606 1.00 91.94 191 MET A C 1
ATOM 1512 O O . MET A 1 191 ? -6.782 12.885 7.512 1.00 91.94 191 MET A O 1
ATOM 1516 N N . VAL A 1 192 ? -5.973 14.273 5.948 1.00 91.75 192 VAL A N 1
ATOM 1517 C CA . VAL A 1 192 ? -6.915 15.363 6.272 1.00 91.75 192 VAL A CA 1
ATOM 1518 C C . VAL A 1 192 ? -8.357 14.946 5.972 1.00 91.75 192 VAL A C 1
ATOM 1520 O O . VAL A 1 192 ? -9.272 15.258 6.737 1.00 91.75 192 VAL A O 1
ATOM 1523 N N . GLY A 1 193 ? -8.562 14.213 4.876 1.00 93.31 193 GLY A N 1
ATOM 1524 C CA . GLY A 1 193 ? -9.850 13.634 4.523 1.00 93.31 193 GLY A CA 1
ATOM 1525 C C . GLY A 1 193 ? -10.358 12.664 5.588 1.00 93.31 193 GLY A C 1
ATOM 1526 O O . GLY A 1 193 ? -11.542 12.707 5.912 1.00 93.31 193 GLY A O 1
ATOM 1527 N N . ALA A 1 194 ? -9.482 11.854 6.187 1.00 94.69 194 ALA A N 1
ATOM 1528 C CA . ALA A 1 194 ? -9.842 10.928 7.256 1.00 94.69 194 ALA A CA 1
ATOM 1529 C C . ALA A 1 194 ? -10.328 11.645 8.524 1.00 94.69 194 ALA A C 1
ATOM 1531 O O . ALA A 1 194 ? -11.366 11.262 9.059 1.00 94.69 194 ALA A O 1
ATOM 1532 N N . TRP A 1 195 ? -9.659 12.719 8.962 1.00 94.06 195 TRP A N 1
ATOM 1533 C CA . TRP A 1 195 ? -10.128 13.526 10.103 1.00 94.06 195 TRP A CA 1
ATOM 1534 C C . TRP A 1 195 ? -11.497 14.148 9.847 1.00 94.06 195 TRP A C 1
ATOM 1536 O O . TRP A 1 195 ? -12.382 14.114 10.702 1.00 94.06 195 TRP A O 1
ATOM 1546 N N . TRP A 1 196 ? -11.704 14.676 8.638 1.00 94.38 196 TRP A N 1
ATOM 1547 C CA . TRP A 1 196 ? -13.011 15.199 8.256 1.00 94.38 196 TRP A CA 1
ATOM 1548 C C . TRP A 1 196 ? -14.081 14.098 8.247 1.00 94.38 196 TRP A C 1
ATOM 1550 O O . TRP A 1 196 ? -15.182 14.309 8.758 1.00 94.38 196 TRP A O 1
ATOM 1560 N N . CYS A 1 197 ? -13.754 12.918 7.709 1.00 96.19 197 CYS A N 1
ATOM 1561 C CA . CYS A 1 197 ? -14.659 11.772 7.698 1.00 96.19 197 CYS A CA 1
ATOM 1562 C C . CYS A 1 197 ? -15.022 11.318 9.111 1.00 96.19 197 CYS A C 1
ATOM 1564 O O . CYS A 1 197 ? -16.177 10.977 9.329 1.00 96.19 197 CYS A O 1
ATOM 1566 N N . GLU A 1 198 ? -14.085 11.336 10.061 1.00 95.56 198 GLU A N 1
ATOM 1567 C CA . GLU A 1 198 ? -14.365 10.978 11.456 1.00 95.56 198 GLU A CA 1
ATOM 1568 C C . GLU A 1 198 ? -15.377 11.945 12.074 1.00 95.56 198 GLU A C 1
ATOM 1570 O O . GLU A 1 198 ? -16.417 11.508 12.565 1.00 95.56 198 GLU A O 1
ATOM 1575 N N . GLY A 1 199 ? -15.151 13.258 11.954 1.00 94.12 199 GLY A N 1
ATOM 1576 C CA . GLY A 1 199 ? -16.098 14.254 12.463 1.00 94.12 199 GLY A CA 1
ATOM 1577 C C . GLY A 1 199 ? -17.488 14.145 11.820 1.00 94.12 199 GLY A C 1
ATOM 1578 O O . GLY A 1 199 ? -18.513 14.308 12.488 1.00 94.12 199 GLY A O 1
ATOM 1579 N N . GLU A 1 200 ? -17.551 13.823 10.526 1.00 96.75 200 GLU A N 1
ATOM 1580 C CA . GLU A 1 200 ? -18.817 13.612 9.819 1.00 96.75 200 GLU A CA 1
ATOM 1581 C C . GLU A 1 200 ? -19.509 12.300 10.230 1.00 96.75 200 GLU A C 1
ATOM 1583 O O . GLU A 1 200 ? -20.726 12.275 10.444 1.00 96.75 200 GLU A O 1
ATOM 1588 N N . ALA A 1 201 ? -18.743 11.223 10.404 1.00 96.75 201 ALA A N 1
ATOM 1589 C CA . ALA A 1 201 ? -19.214 9.926 10.877 1.00 96.75 201 ALA A CA 1
ATOM 1590 C C . ALA A 1 201 ? -19.791 10.021 12.298 1.00 96.75 201 ALA A C 1
ATOM 1592 O O . ALA A 1 201 ? -20.862 9.469 12.569 1.00 96.75 201 ALA A O 1
ATOM 1593 N N . GLU A 1 202 ? -19.141 10.773 13.191 1.00 96.12 202 GLU A N 1
ATOM 1594 C CA . GLU A 1 202 ? -19.652 11.085 14.528 1.00 96.12 202 GLU A CA 1
ATOM 1595 C C . GLU A 1 202 ? -20.956 11.883 14.465 1.00 96.12 202 GLU A C 1
ATOM 1597 O O . GLU A 1 202 ? -21.941 11.525 15.118 1.00 96.12 202 GLU A O 1
ATOM 1602 N N . ARG A 1 203 ? -20.999 12.934 13.636 1.00 96.81 203 ARG A N 1
ATOM 1603 C CA . ARG A 1 203 ? -22.187 13.784 13.461 1.00 96.81 203 ARG A CA 1
ATOM 1604 C C . ARG A 1 203 ? -23.398 12.993 12.961 1.00 96.81 203 ARG A C 1
ATOM 1606 O O . ARG A 1 203 ? -24.533 13.307 13.328 1.00 96.81 203 ARG A O 1
ATOM 1613 N N . LEU A 1 204 ? -23.168 12.009 12.095 1.00 96.25 204 LEU A N 1
ATOM 1614 C CA . LEU A 1 204 ? -24.202 11.169 11.492 1.00 96.25 204 LEU A CA 1
ATOM 1615 C C . LEU A 1 204 ? -24.506 9.897 12.300 1.00 96.25 204 LEU A C 1
ATOM 1617 O O . LEU A 1 204 ? -25.559 9.296 12.096 1.00 96.25 204 LEU A O 1
ATOM 1621 N N . GLY A 1 205 ? -23.624 9.496 13.219 1.00 96.69 205 GLY A N 1
ATOM 1622 C CA . GLY A 1 205 ? -23.748 8.252 13.978 1.00 96.69 205 GLY A CA 1
ATOM 1623 C C . GLY A 1 205 ? -23.545 6.992 13.126 1.00 96.69 205 GLY A C 1
ATOM 1624 O O . GLY A 1 205 ? -24.183 5.976 13.390 1.00 96.69 205 GLY A O 1
ATOM 1625 N N . VAL A 1 206 ? -22.687 7.059 12.105 1.00 97.38 206 VAL A N 1
ATOM 1626 C CA . VAL A 1 206 ? -22.429 5.981 11.122 1.00 97.38 206 VAL A CA 1
ATOM 1627 C C . VAL A 1 206 ? -20.949 5.577 11.129 1.00 97.38 206 VAL A C 1
ATOM 1629 O O . VAL A 1 206 ? -20.134 6.376 11.586 1.00 97.38 206 VAL A O 1
ATOM 1632 N N . PRO A 1 207 ? -20.547 4.369 10.698 1.00 96.50 207 PRO A N 1
ATOM 1633 C CA . PRO A 1 207 ? -19.132 3.991 10.566 1.00 96.50 207 PRO A CA 1
ATOM 1634 C C . PRO A 1 207 ? -18.387 4.866 9.539 1.00 96.50 207 PRO A C 1
ATOM 1636 O O . PRO A 1 207 ? -19.012 5.423 8.638 1.00 96.50 207 PRO A O 1
ATOM 1639 N N . LEU A 1 208 ? -17.051 4.955 9.627 1.00 96.00 208 LEU A N 1
ATOM 1640 C CA . LEU A 1 208 ? -16.233 5.660 8.619 1.00 96.00 208 LEU A CA 1
ATOM 1641 C C . LEU A 1 208 ? -16.481 5.147 7.194 1.00 96.00 208 LEU A C 1
ATOM 1643 O O . LEU A 1 208 ? -16.438 5.919 6.240 1.00 96.00 208 LEU A O 1
ATOM 1647 N N . SER A 1 209 ? -16.794 3.856 7.051 1.00 95.25 209 SER A N 1
ATOM 1648 C CA . SER A 1 209 ? -17.156 3.240 5.774 1.00 95.25 209 SER A CA 1
ATOM 1649 C C . SER A 1 209 ? -18.385 3.864 5.113 1.00 95.25 209 SER A C 1
ATOM 1651 O O . SER A 1 209 ? -18.560 3.719 3.911 1.00 95.25 209 SER A O 1
ATOM 1653 N N . ASP A 1 210 ? -19.250 4.549 5.851 1.00 96.31 210 ASP A N 1
ATOM 1654 C CA . ASP A 1 210 ? -20.491 5.090 5.291 1.00 96.31 210 ASP A CA 1
ATOM 1655 C C . ASP A 1 210 ? -20.321 6.535 4.794 1.00 96.31 210 ASP A C 1
ATOM 1657 O O . ASP A 1 210 ? -21.243 7.105 4.208 1.00 96.31 210 ASP A O 1
ATOM 1661 N N . VAL A 1 211 ? -19.137 7.128 4.984 1.00 97.00 211 VAL A N 1
ATOM 1662 C CA . VAL A 1 211 ? -18.800 8.462 4.478 1.00 97.00 211 VAL A CA 1
ATOM 1663 C C . VAL A 1 211 ? -18.239 8.347 3.058 1.00 97.00 211 VAL A C 1
ATOM 1665 O O . VAL A 1 211 ? -17.256 7.650 2.820 1.00 97.00 211 VAL A O 1
ATOM 1668 N N . GLU A 1 212 ? -18.842 9.059 2.101 1.00 94.62 212 GLU A N 1
ATOM 1669 C CA . GLU A 1 212 ? -18.489 8.985 0.670 1.00 94.62 212 GLU A CA 1
ATOM 1670 C C . GLU A 1 212 ? -17.007 9.291 0.405 1.00 94.62 212 GLU A C 1
ATOM 1672 O O . GLU A 1 212 ? -16.336 8.536 -0.297 1.00 94.62 212 GLU A O 1
ATOM 1677 N N . LEU A 1 213 ? -16.459 10.324 1.052 1.00 94.44 213 LEU A N 1
ATOM 1678 C CA . LEU A 1 213 ? -15.043 10.677 0.922 1.00 94.44 213 LEU A CA 1
ATOM 1679 C C . LEU A 1 213 ? -14.109 9.539 1.379 1.00 94.44 213 LEU A C 1
ATOM 1681 O O . LEU A 1 213 ? -13.055 9.332 0.782 1.00 94.44 213 LEU A O 1
ATOM 1685 N N . MET A 1 214 ? -14.502 8.743 2.379 1.00 96.69 214 MET A N 1
ATOM 1686 C CA . MET A 1 214 ? -13.713 7.586 2.818 1.00 96.69 214 MET A CA 1
ATOM 1687 C C . MET A 1 214 ? -13.686 6.469 1.760 1.00 96.69 214 MET A C 1
ATOM 1689 O O . MET A 1 214 ? -12.728 5.697 1.677 1.00 96.69 214 MET A O 1
ATOM 1693 N N . GLN A 1 215 ? -14.708 6.389 0.904 1.00 93.38 215 GLN A N 1
ATOM 1694 C CA . GLN A 1 215 ? -14.695 5.482 -0.245 1.00 93.38 215 GLN A CA 1
ATOM 1695 C C . GLN A 1 215 ? -13.731 5.958 -1.332 1.00 93.38 215 GLN A C 1
ATOM 1697 O O . GLN A 1 215 ? -13.012 5.139 -1.898 1.00 93.38 215 GLN A O 1
ATOM 1702 N N . GLU A 1 216 ? -13.641 7.267 -1.574 1.00 93.75 216 GLU A N 1
ATOM 1703 C CA . GLU A 1 216 ? -12.651 7.837 -2.498 1.00 93.75 216 GLU A CA 1
ATOM 1704 C C . GLU A 1 216 ? -11.212 7.601 -2.023 1.00 93.75 216 GLU A C 1
ATOM 1706 O O . GLU A 1 216 ? -10.362 7.210 -2.824 1.00 93.75 216 GLU A O 1
ATOM 1711 N N . ILE A 1 217 ? -10.955 7.756 -0.718 1.00 95.62 217 ILE A N 1
ATOM 1712 C CA . ILE A 1 217 ? -9.664 7.400 -0.103 1.00 95.62 217 ILE A CA 1
ATOM 1713 C C . ILE A 1 217 ? -9.383 5.900 -0.286 1.00 95.62 217 ILE A C 1
ATOM 1715 O O . ILE A 1 217 ? -8.269 5.517 -0.630 1.00 95.62 217 ILE A O 1
ATOM 1719 N N . GLY A 1 218 ? -10.406 5.049 -0.152 1.00 96.00 218 GLY A N 1
ATOM 1720 C CA . GLY A 1 218 ? -10.301 3.616 -0.441 1.00 96.00 218 GLY A CA 1
ATOM 1721 C C . GLY A 1 218 ? -9.864 3.307 -1.872 1.00 96.00 218 GLY A C 1
ATOM 1722 O O . GLY A 1 218 ? -8.959 2.503 -2.074 1.00 96.00 218 GLY A O 1
ATOM 1723 N N . HIS A 1 219 ? -10.466 3.965 -2.864 1.00 94.75 219 HIS A N 1
ATOM 1724 C CA . HIS A 1 219 ? -10.062 3.797 -4.261 1.00 94.75 219 HIS A CA 1
ATOM 1725 C C . HIS A 1 219 ? -8.634 4.291 -4.506 1.00 94.75 219 HIS A C 1
ATOM 1727 O O . HIS A 1 219 ? -7.884 3.654 -5.239 1.00 94.75 219 HIS A O 1
ATOM 1733 N N . TYR A 1 220 ? -8.239 5.408 -3.888 1.00 94.81 220 TYR A N 1
ATOM 1734 C CA . TYR A 1 220 ? -6.865 5.906 -3.957 1.00 94.81 220 TYR A CA 1
ATOM 1735 C C . TYR A 1 220 ? -5.861 4.855 -3.445 1.00 94.81 220 TYR A C 1
ATOM 1737 O O . TYR A 1 220 ? -4.905 4.531 -4.152 1.00 94.81 220 TYR A O 1
ATOM 1745 N N . ASN A 1 221 ? -6.134 4.258 -2.283 1.00 96.19 221 ASN A N 1
ATOM 1746 C CA . ASN A 1 221 ? -5.282 3.245 -1.663 1.00 96.19 221 ASN A CA 1
ATOM 1747 C C . ASN A 1 221 ? -5.223 1.926 -2.469 1.00 96.19 221 ASN A C 1
ATOM 1749 O O . ASN A 1 221 ? -4.161 1.307 -2.583 1.00 96.19 221 ASN A O 1
ATOM 1753 N N . GLU A 1 222 ? -6.328 1.507 -3.100 1.00 97.50 222 GLU A N 1
ATOM 1754 C CA . GLU A 1 222 ? -6.308 0.375 -4.040 1.00 97.50 222 GLU A CA 1
ATOM 1755 C C . GLU A 1 222 ? -5.364 0.641 -5.218 1.00 97.50 222 GLU A C 1
ATOM 1757 O O . GLU A 1 222 ? -4.587 -0.238 -5.605 1.00 97.50 222 GLU A O 1
ATOM 1762 N N . ILE A 1 223 ? -5.410 1.850 -5.788 1.00 96.56 223 ILE A N 1
ATOM 1763 C CA . ILE A 1 223 ? -4.528 2.224 -6.895 1.00 96.56 223 ILE A CA 1
ATOM 1764 C C . ILE A 1 223 ? -3.065 2.226 -6.445 1.00 96.56 223 ILE A C 1
ATOM 1766 O O . ILE A 1 223 ? -2.237 1.712 -7.199 1.00 96.56 223 ILE A O 1
ATOM 1770 N N . ASP A 1 224 ? -2.747 2.705 -5.236 1.00 95.06 224 ASP A N 1
ATOM 1771 C CA . ASP A 1 224 ? -1.393 2.620 -4.665 1.00 95.06 224 ASP A CA 1
ATOM 1772 C C . ASP A 1 224 ? -0.903 1.161 -4.604 1.00 95.06 224 ASP A C 1
ATOM 1774 O O . ASP A 1 224 ? 0.190 0.849 -5.086 1.00 95.06 224 ASP A O 1
ATOM 1778 N N . CYS A 1 225 ? -1.737 0.226 -4.143 1.00 97.75 225 CYS A N 1
ATOM 1779 C CA . CYS A 1 225 ? -1.398 -1.202 -4.146 1.00 97.75 225 CYS A CA 1
ATOM 1780 C C . CYS A 1 225 ? -1.212 -1.755 -5.571 1.00 97.75 225 CYS A C 1
ATOM 1782 O O . CYS A 1 225 ? -0.234 -2.448 -5.873 1.00 97.75 225 CYS A O 1
ATOM 1784 N N . LYS A 1 226 ? -2.141 -1.434 -6.474 1.00 98.19 226 LYS A N 1
ATOM 1785 C CA . LYS A 1 226 ? -2.180 -1.992 -7.828 1.00 98.19 226 LYS A CA 1
ATOM 1786 C C . LYS A 1 226 ? -1.029 -1.502 -8.697 1.00 98.19 226 LYS A C 1
ATOM 1788 O O . LYS A 1 226 ? -0.428 -2.295 -9.422 1.00 98.19 226 LYS A O 1
ATOM 1793 N N . VAL A 1 227 ? -0.686 -0.216 -8.633 1.00 97.25 227 VAL A N 1
ATOM 1794 C CA . VAL A 1 227 ? 0.434 0.317 -9.417 1.00 97.25 227 VAL A CA 1
ATOM 1795 C C . VAL A 1 227 ? 1.773 -0.228 -8.929 1.00 97.25 227 VAL A C 1
ATOM 1797 O O . VAL A 1 227 ? 2.632 -0.464 -9.771 1.00 97.25 227 VAL A O 1
ATOM 1800 N N . MET A 1 228 ? 1.958 -0.514 -7.630 1.00 97.12 228 MET A N 1
ATOM 1801 C CA . MET A 1 228 ? 3.165 -1.212 -7.157 1.00 97.12 228 MET A CA 1
ATOM 1802 C C . MET A 1 228 ? 3.330 -2.563 -7.856 1.00 97.12 228 MET A C 1
ATOM 1804 O O . MET A 1 228 ? 4.411 -2.858 -8.371 1.00 97.12 228 MET A O 1
ATOM 1808 N N . MET A 1 229 ? 2.248 -3.343 -7.939 1.00 97.88 229 MET A N 1
ATOM 1809 C CA . MET A 1 229 ? 2.230 -4.613 -8.668 1.00 97.88 229 MET A CA 1
ATOM 1810 C C . MET A 1 229 ? 2.546 -4.429 -10.149 1.00 97.88 229 MET A C 1
ATOM 1812 O O . MET A 1 229 ? 3.413 -5.122 -10.682 1.00 97.88 229 MET A O 1
ATOM 1816 N N . GLU A 1 230 ? 1.905 -3.471 -10.820 1.00 98.31 230 GLU A N 1
ATOM 1817 C CA . GLU A 1 230 ? 2.142 -3.238 -12.246 1.00 98.31 230 GLU A CA 1
ATOM 1818 C C . GLU A 1 230 ? 3.579 -2.784 -12.536 1.00 98.31 230 GLU A C 1
ATOM 1820 O O . GLU A 1 230 ? 4.184 -3.273 -13.494 1.00 98.31 230 GLU A O 1
ATOM 1825 N N . VAL A 1 231 ? 4.147 -1.903 -11.701 1.00 97.25 231 VAL A N 1
ATOM 1826 C CA . VAL A 1 231 ? 5.549 -1.475 -11.812 1.00 97.25 231 VAL A CA 1
ATOM 1827 C C . VAL A 1 231 ? 6.481 -2.670 -11.635 1.00 97.25 231 VAL A C 1
ATOM 1829 O O . VAL A 1 231 ? 7.361 -2.877 -12.471 1.00 97.25 231 VAL A O 1
ATOM 1832 N N . LEU A 1 232 ? 6.293 -3.478 -10.588 1.00 96.88 232 LEU A N 1
ATOM 1833 C CA . LEU A 1 232 ? 7.179 -4.608 -10.322 1.00 96.88 232 LEU A CA 1
ATOM 1834 C C . LEU A 1 232 ? 7.082 -5.675 -11.420 1.00 96.88 232 LEU A C 1
ATOM 1836 O O . LEU A 1 232 ? 8.108 -6.167 -11.889 1.00 96.88 232 LEU A O 1
ATOM 1840 N N . ARG A 1 233 ? 5.867 -5.977 -11.893 1.00 97.25 233 ARG A N 1
ATOM 1841 C CA . ARG A 1 233 ? 5.626 -6.877 -13.028 1.00 97.25 233 ARG A CA 1
ATOM 1842 C C . ARG A 1 233 ? 6.327 -6.390 -14.295 1.00 97.25 233 ARG A C 1
ATOM 1844 O O . ARG A 1 233 ? 7.056 -7.162 -14.912 1.00 97.25 233 ARG A O 1
ATOM 1851 N N . TYR A 1 234 ? 6.171 -5.111 -14.642 1.00 97.38 234 TYR A N 1
ATOM 1852 C CA . TYR A 1 234 ? 6.849 -4.519 -15.797 1.00 97.38 234 TYR A CA 1
ATOM 1853 C C . TYR A 1 234 ? 8.375 -4.655 -15.681 1.00 97.38 234 TYR A C 1
ATOM 1855 O O . TYR A 1 234 ? 9.044 -5.049 -16.638 1.00 97.38 234 TYR A O 1
ATOM 1863 N N . LEU A 1 235 ? 8.940 -4.368 -14.504 1.00 96.62 235 LEU A N 1
ATOM 1864 C CA . LEU A 1 235 ? 10.376 -4.520 -14.290 1.00 96.62 235 LEU A CA 1
ATOM 1865 C C . LEU A 1 235 ? 10.804 -5.977 -14.471 1.00 96.62 235 LEU A C 1
ATOM 1867 O O . LEU A 1 235 ? 11.715 -6.223 -15.244 1.00 96.62 235 LEU A O 1
ATOM 1871 N N . ARG A 1 236 ? 10.106 -6.952 -13.878 1.00 96.19 236 ARG A N 1
ATOM 1872 C CA . ARG A 1 236 ? 10.444 -8.384 -14.006 1.00 96.19 236 ARG A CA 1
ATOM 1873 C C . ARG A 1 236 ? 10.538 -8.861 -15.455 1.00 96.19 236 ARG A C 1
ATOM 1875 O O . ARG A 1 236 ? 11.410 -9.672 -15.773 1.00 96.19 236 ARG A O 1
ATOM 1882 N N . GLU A 1 237 ? 9.648 -8.367 -16.310 1.00 96.06 237 GLU A N 1
ATOM 1883 C CA . GLU A 1 237 ? 9.542 -8.759 -17.718 1.00 96.06 237 GLU A CA 1
ATOM 1884 C C . GLU A 1 237 ? 10.584 -8.081 -18.621 1.00 96.06 237 GLU A C 1
ATOM 1886 O O . GLU A 1 237 ? 10.977 -8.651 -19.644 1.00 96.06 237 GLU A O 1
ATOM 1891 N N . HIS A 1 238 ? 11.048 -6.879 -18.261 1.00 96.12 238 HIS A N 1
ATOM 1892 C CA . HIS A 1 238 ? 11.782 -6.008 -19.186 1.00 96.1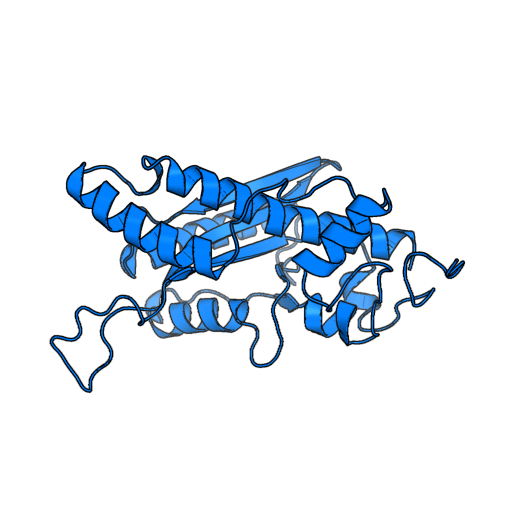2 238 HIS A CA 1
ATOM 1893 C C . HIS A 1 238 ? 13.146 -5.503 -18.695 1.00 96.12 238 HIS A C 1
ATOM 1895 O O . HIS A 1 238 ? 13.927 -5.018 -19.517 1.00 96.12 238 HIS A O 1
ATOM 1901 N N . HIS A 1 239 ? 13.438 -5.600 -17.397 1.00 92.94 239 HIS A N 1
ATOM 1902 C CA . HIS A 1 239 ? 14.614 -5.021 -16.739 1.00 92.94 239 HIS A CA 1
ATOM 1903 C C . HIS A 1 239 ? 15.179 -5.986 -15.721 1.00 92.94 239 HIS A C 1
ATOM 1905 O O . HIS A 1 239 ? 16.407 -6.100 -15.575 1.00 92.94 239 HIS A O 1
#

Secondary structure (DSSP, 8-state):
---S-SEE-SS--TTHHHHSS--S-EEEEEEEEE-TT---STTTTS--S--EEEEEEEEEEETTEEEEEEEE-SSSSHHHHHHHHHHHHHHHHHHHHHTT--SSPPEEEE---TTS-HHHHHHHHHHHH-GGG-PPPP-EEEHIIIIIITTT-EETT-SSSSHHHHHHHHHHTTS-----TT----HHHHHHHHHHHHHHHHHHT--GGGSHHHHHHHHHHHHHHHHHHHHHHHHHHH-

Sequence (239 aa):
QDGGPPVRPARVTAHEAEWRPVPELEFYVDFETVSDLDDDFTGVPERGGQSLIFMIGCGHVEDGRWTYERFLVERLSEQHEERAIDAWLAHMDGLAATHGMTDPGPYVIHWSPAERSTLETAYNSARNRHPERAWPPIRWFDCWSNVALGEPVVVRGALNFGLKSIAKALRELGLIESSWDDSPLDGLGAMVGAWWCEGEAERLGVPLSDVELMQEIGHYNEIDCKVMMEVLRYLREHH